Protein AF-0000000080482307 (afdb_homodimer)

Solvent-accessible surface area (backbone atoms only — not comparable to full-atom values): 12955 Å² total; per-residue (Å²): 116,63,64,60,48,45,48,48,45,44,47,49,43,40,56,59,54,61,49,69,72,66,54,49,70,66,55,49,29,56,52,54,48,34,66,67,47,44,54,50,49,52,52,50,62,75,65,59,77,85,58,67,44,46,50,66,60,55,31,53,51,44,34,75,75,68,44,54,58,68,58,41,44,50,42,39,67,71,47,49,50,54,53,40,31,75,54,55,26,30,45,72,40,81,87,78,42,25,36,33,80,34,74,52,37,52,45,48,49,52,24,50,52,51,30,54,58,55,52,105,114,62,65,59,48,46,48,47,45,42,46,49,41,40,56,59,52,59,49,70,70,64,56,50,68,65,56,49,28,56,51,55,48,34,67,67,47,46,54,50,50,51,50,50,61,75,64,59,77,85,58,68,44,45,51,67,61,54,30,50,52,44,34,74,74,68,44,55,58,68,58,43,44,49,43,39,67,72,46,47,50,54,52,39,32,76,55,55,27,30,47,74,39,80,86,79,41,26,34,32,80,34,75,53,36,52,44,49,49,50,23,49,53,53,29,54,57,54,52,106

Nearest PDB structures (foldseek):
  5ocn-assembly4_D  TM=6.419E-01  e=1.078E-01  Homo sapiens
  5ocn-assembly7_G  TM=6.289E-01  e=2.570E-01  Homo sapiens
  5ocn-assembly2_B  TM=5.705E-01  e=2.133E-01  Homo sapiens
  6el8-assembly2_D  TM=5.568E-01  e=3.729E-01  Homo sapiens
  6nce-assembly1_A  TM=6.038E-01  e=7.380E-01  Homo sapiens

Structure (mmCIF, N/CA/C/O backbone):
data_AF-0000000080482307-model_v1
#
loop_
_entity.id
_entity.type
_entity.pdbx_description
1 polymer 'DUF7344 domain-containing protein'
#
loop_
_atom_site.group_PDB
_atom_site.id
_atom_site.type_symbol
_atom_site.label_atom_id
_atom_site.label_alt_id
_atom_site.label_comp_id
_atom_site.label_asym_id
_atom_site.label_entity_id
_atom_site.label_seq_id
_atom_site.pdbx_PDB_ins_code
_atom_site.Cartn_x
_atom_site.Cartn_y
_atom_site.Cartn_z
_atom_site.occupancy
_atom_site.B_iso_or_equiv
_atom_site.auth_seq_id
_atom_site.auth_comp_id
_atom_site.auth_asym_id
_atom_site.auth_atom_id
_atom_site.pdbx_PDB_model_num
ATOM 1 N N . MET A 1 1 ? -19.359 -23.922 -37.219 1 57.12 1 MET A N 1
ATOM 2 C CA . MET A 1 1 ? -18.047 -23.406 -36.781 1 57.12 1 MET A CA 1
ATOM 3 C C . MET A 1 1 ? -18.172 -22.016 -36.188 1 57.12 1 MET A C 1
ATOM 5 O O . MET A 1 1 ? -17.469 -21.703 -35.219 1 57.12 1 MET A O 1
ATOM 9 N N . GLU A 1 2 ? -19.203 -21.375 -36.5 1 67.25 2 GLU A N 1
ATOM 10 C CA . GLU A 1 2 ? -19.375 -20 -36.031 1 67.25 2 GLU A CA 1
ATOM 11 C C . GLU A 1 2 ? -20.047 -19.969 -34.656 1 67.25 2 GLU A C 1
ATOM 13 O O . GLU A 1 2 ? -19.656 -19.172 -33.812 1 67.25 2 GLU A O 1
ATOM 18 N N . LEU A 1 3 ? -20.984 -20.828 -34.406 1 66.06 3 LEU A N 1
ATOM 19 C CA . LEU A 1 3 ? -21.656 -20.844 -33.125 1 66.06 3 LEU A CA 1
ATOM 20 C C . LEU A 1 3 ? -20.719 -21.281 -32.031 1 66.06 3 LEU A C 1
ATOM 22 O O . LEU A 1 3 ? -20.734 -20.719 -30.922 1 66.06 3 LEU A O 1
ATOM 26 N N . LEU A 1 4 ? -19.828 -22.312 -32.344 1 63.69 4 LEU A N 1
ATOM 27 C CA . LEU A 1 4 ? -18.844 -22.75 -31.359 1 63.69 4 LEU A CA 1
ATOM 28 C C . LEU A 1 4 ? -17.844 -21.641 -31.062 1 63.69 4 LEU A C 1
ATOM 30 O O . LEU A 1 4 ? -17.422 -21.469 -29.922 1 63.69 4 LEU A O 1
ATOM 34 N N . ASN A 1 5 ? -17.438 -20.906 -32.125 1 65.94 5 ASN A N 1
ATOM 35 C CA . ASN A 1 5 ? -16.547 -19.766 -31.875 1 65.94 5 ASN A CA 1
ATOM 36 C C . ASN A 1 5 ? -17.234 -18.688 -31.047 1 65.94 5 ASN A C 1
ATOM 38 O O . ASN A 1 5 ? -16.609 -18.062 -30.203 1 65.94 5 ASN A O 1
ATOM 42 N N . ARG A 1 6 ? -18.469 -18.594 -31.297 1 63.03 6 ARG A N 1
ATOM 43 C CA . ARG A 1 6 ? -19.219 -17.609 -30.516 1 63.03 6 ARG A CA 1
ATOM 44 C C . ARG A 1 6 ? -19.391 -18.062 -29.078 1 63.03 6 ARG A C 1
ATOM 46 O O . ARG A 1 6 ? -19.312 -17.25 -28.156 1 63.03 6 ARG A O 1
ATOM 53 N N . LEU A 1 7 ? -19.672 -19.266 -28.875 1 64.44 7 LEU A N 1
ATOM 54 C CA . LEU A 1 7 ? -19.75 -19.812 -27.531 1 64.44 7 LEU A CA 1
ATOM 55 C C . LEU A 1 7 ? -18.391 -19.781 -26.844 1 64.44 7 LEU A C 1
ATOM 57 O O . LEU A 1 7 ? -18.297 -19.484 -25.656 1 64.44 7 LEU A O 1
ATOM 61 N N . ARG A 1 8 ? -17.344 -20.172 -27.656 1 58.38 8 ARG A N 1
ATOM 62 C CA . ARG A 1 8 ? -15.984 -20.062 -27.125 1 58.38 8 ARG A CA 1
ATOM 63 C C . ARG A 1 8 ? -15.641 -18.609 -26.828 1 58.38 8 ARG A C 1
ATOM 65 O O . ARG A 1 8 ? -15.078 -18.312 -25.766 1 58.38 8 ARG A O 1
ATOM 72 N N . ASP A 1 9 ? -15.977 -17.812 -27.797 1 62.34 9 ASP A N 1
ATOM 73 C CA . ASP A 1 9 ? -15.781 -16.375 -27.578 1 62.34 9 ASP A CA 1
ATOM 74 C C . ASP A 1 9 ? -16.656 -15.883 -26.438 1 62.34 9 ASP A C 1
ATOM 76 O O . ASP A 1 9 ? -16.203 -15.086 -25.609 1 62.34 9 ASP A O 1
ATOM 80 N N . HIS A 1 10 ? -17.875 -16.297 -26.406 1 60.56 10 HIS A N 1
ATOM 81 C CA . HIS A 1 10 ? -18.766 -15.945 -25.297 1 60.56 10 HIS A CA 1
ATOM 82 C C . HIS A 1 10 ? -18.281 -16.547 -23.984 1 60.56 10 HIS A C 1
ATOM 84 O O . HIS A 1 10 ? -18.344 -15.891 -22.938 1 60.56 10 HIS A O 1
ATOM 90 N N . LEU A 1 11 ? -17.906 -17.766 -24.016 1 58.38 11 LEU A N 1
ATOM 91 C CA . LEU A 1 11 ? -17.328 -18.406 -22.828 1 58.38 11 LEU A CA 1
ATOM 92 C C . LEU A 1 11 ? -16.016 -17.734 -22.453 1 58.38 11 LEU A C 1
ATOM 94 O O . LEU A 1 11 ? -15.727 -17.562 -21.266 1 58.38 11 LEU A O 1
ATOM 98 N N . GLU A 1 12 ? -15.164 -17.469 -23.469 1 54.41 12 GLU A N 1
ATOM 99 C CA . GLU A 1 12 ? -13.953 -16.688 -23.219 1 54.41 12 GLU A CA 1
ATOM 100 C C . GLU A 1 12 ? -14.297 -15.289 -22.703 1 54.41 12 GLU A C 1
ATOM 102 O O . GLU A 1 12 ? -13.609 -14.758 -21.844 1 54.41 12 GLU A O 1
ATOM 107 N N . GLN A 1 13 ? -15.258 -14.68 -23.469 1 54.09 13 GLN A N 1
ATOM 108 C CA . GLN A 1 13 ? -15.781 -13.398 -22.984 1 54.09 13 GLN A CA 1
ATOM 109 C C . GLN A 1 13 ? -16.438 -13.555 -21.625 1 54.09 13 GLN A C 1
ATOM 111 O O . GLN A 1 13 ? -16.297 -12.68 -20.766 1 54.09 13 GLN A O 1
ATOM 116 N N . GLU A 1 14 ? -17.359 -14.445 -21.438 1 50.69 14 GLU A N 1
ATOM 117 C CA . GLU A 1 14 ? -17.922 -14.727 -20.109 1 50.69 14 GLU A CA 1
ATOM 118 C C . GLU A 1 14 ? -16.828 -15.062 -19.109 1 50.69 14 GLU A C 1
ATOM 120 O O . GLU A 1 14 ? -16.922 -14.703 -17.938 1 50.69 14 GLU A O 1
ATOM 125 N N . ARG A 1 15 ? -15.945 -15.992 -19.391 1 47.12 15 ARG A N 1
ATOM 126 C CA . ARG A 1 15 ? -14.773 -16.188 -18.547 1 47.12 15 ARG A CA 1
ATOM 127 C C . ARG A 1 15 ? -13.984 -14.891 -18.391 1 47.12 15 ARG A C 1
ATOM 129 O O . ARG A 1 15 ? -13.438 -14.617 -17.312 1 47.12 15 ARG A O 1
ATOM 136 N N . GLU A 1 16 ? -13.797 -14.266 -19.516 1 47.66 16 GLU A N 1
ATOM 137 C CA . GLU A 1 16 ? -13.227 -12.922 -19.422 1 47.66 16 GLU A CA 1
ATOM 138 C C . GLU A 1 16 ? -14.125 -12 -18.594 1 47.66 16 GLU A C 1
ATOM 140 O O . GLU A 1 16 ? -13.641 -11.172 -17.828 1 47.66 16 GLU A O 1
ATOM 145 N N . GLU A 1 17 ? -15.43 -11.977 -18.984 1 45.34 17 GLU A N 1
ATOM 146 C CA . GLU A 1 17 ? -16.438 -11.242 -18.219 1 45.34 17 GLU A CA 1
ATOM 147 C C . GLU A 1 17 ? -16.656 -11.883 -16.859 1 45.34 17 GLU A C 1
ATOM 149 O O . GLU A 1 17 ? -17.375 -11.336 -16.016 1 45.34 17 GLU A O 1
ATOM 154 N N . THR A 1 18 ? -16.922 -13.172 -16.797 1 46.59 18 THR A N 1
ATOM 155 C CA . THR A 1 18 ? -16.844 -13.68 -15.43 1 46.59 18 THR A CA 1
ATOM 156 C C . THR A 1 18 ? -15.75 -12.969 -14.648 1 46.59 18 THR A C 1
ATOM 158 O O . THR A 1 18 ? -14.562 -13.266 -14.82 1 46.59 18 THR A O 1
ATOM 161 N N . ALA A 1 19 ? -15.625 -11.688 -14.719 1 49.41 19 ALA A N 1
ATOM 162 C CA . ALA A 1 19 ? -15.188 -10.336 -14.375 1 49.41 19 ALA A CA 1
ATOM 163 C C . ALA A 1 19 ? -14.594 -10.289 -12.969 1 49.41 19 ALA A C 1
ATOM 165 O O . ALA A 1 19 ? -15.32 -10.43 -11.984 1 49.41 19 ALA A O 1
ATOM 166 N N . SER A 1 20 ? -13.492 -10.93 -12.891 1 60.03 20 SER A N 1
ATOM 167 C CA . SER A 1 20 ? -12.758 -11.047 -11.633 1 60.03 20 SER A CA 1
ATOM 168 C C . SER A 1 20 ? -13 -9.836 -10.734 1 60.03 20 SER A C 1
ATOM 170 O O . SER A 1 20 ? -13.078 -8.711 -11.219 1 60.03 20 SER A O 1
ATOM 172 N N . THR A 1 21 ? -13.922 -10.008 -9.797 1 72.31 21 THR A N 1
ATOM 173 C CA . THR A 1 21 ? -14.172 -9 -8.773 1 72.31 21 THR A CA 1
ATOM 174 C C . THR A 1 21 ? -12.914 -8.18 -8.492 1 72.31 21 THR A C 1
ATOM 176 O O . THR A 1 21 ? -11.844 -8.75 -8.258 1 72.31 21 THR A O 1
ATOM 179 N N . PRO A 1 22 ? -13.031 -6.965 -8.953 1 85 22 PRO A N 1
ATOM 180 C CA . PRO A 1 22 ? -11.867 -6.109 -8.695 1 85 22 PRO A CA 1
ATOM 181 C C . PRO A 1 22 ? -11.398 -6.172 -7.242 1 85 22 PRO A C 1
ATOM 183 O O . PRO A 1 22 ? -12.211 -6.355 -6.336 1 85 22 PRO A O 1
ATOM 186 N N . ILE A 1 23 ? -10.148 -6.266 -7.086 1 93.25 23 ILE A N 1
ATOM 187 C CA . ILE A 1 23 ? -9.516 -6.207 -5.773 1 93.25 23 ILE A CA 1
ATOM 188 C C . ILE A 1 23 ? -9.812 -4.859 -5.113 1 93.25 23 ILE A C 1
ATOM 190 O O . ILE A 1 23 ? -9.852 -3.83 -5.789 1 93.25 23 ILE A O 1
ATOM 194 N N . SER A 1 24 ? -10.102 -4.863 -3.85 1 94.38 24 SER A N 1
ATOM 195 C CA . SER A 1 24 ? -10.344 -3.617 -3.131 1 94.38 24 SER A CA 1
ATOM 196 C C . SER A 1 24 ? -9.047 -2.832 -2.943 1 94.38 24 SER A C 1
ATOM 198 O O . SER A 1 24 ? -7.961 -3.412 -2.93 1 94.38 24 SER A O 1
ATOM 200 N N . THR A 1 25 ? -9.18 -1.592 -2.758 1 96.06 25 THR A N 1
ATOM 201 C CA . THR A 1 25 ? -8.023 -0.742 -2.473 1 96.06 25 THR A CA 1
ATOM 202 C C . THR A 1 25 ? -7.289 -1.227 -1.227 1 96.06 25 THR A C 1
ATOM 204 O O . THR A 1 25 ? -6.059 -1.311 -1.218 1 96.06 25 THR A O 1
ATOM 207 N N . ASP A 1 26 ? -8.031 -1.593 -0.211 1 96.75 26 ASP A N 1
ATOM 208 C CA . ASP A 1 26 ? -7.434 -2.082 1.026 1 96.75 26 ASP A CA 1
ATOM 209 C C . ASP A 1 26 ? -6.625 -3.354 0.779 1 96.75 26 ASP A C 1
ATOM 211 O O . ASP A 1 26 ? -5.512 -3.496 1.284 1 96.75 26 ASP A O 1
ATOM 215 N N . ASP A 1 27 ? -7.203 -4.246 0.037 1 97.06 27 ASP A N 1
ATOM 216 C CA . ASP A 1 27 ? -6.496 -5.488 -0.257 1 97.06 27 ASP A CA 1
ATOM 217 C C . ASP A 1 27 ? -5.25 -5.227 -1.096 1 97.06 27 ASP A C 1
ATOM 219 O O . ASP A 1 27 ? -4.211 -5.859 -0.889 1 97.06 27 ASP A O 1
ATOM 223 N N . ALA A 1 28 ? -5.34 -4.355 -2.008 1 98.12 28 ALA A N 1
ATOM 224 C CA . ALA A 1 28 ? -4.211 -4.023 -2.875 1 98.12 28 ALA A CA 1
ATOM 225 C C . ALA A 1 28 ? -3.043 -3.471 -2.066 1 98.12 28 ALA A C 1
ATOM 227 O O . ALA A 1 28 ? -1.909 -3.938 -2.205 1 98.12 28 ALA A O 1
ATOM 228 N N . TYR A 1 29 ? -3.383 -2.512 -1.224 1 98.38 29 TYR A N 1
ATOM 229 C CA . TYR A 1 29 ? -2.312 -1.957 -0.403 1 98.38 29 TYR A CA 1
ATOM 230 C C . TYR A 1 29 ? -1.744 -3.012 0.539 1 98.38 29 TYR A C 1
ATOM 232 O O . TYR A 1 29 ? -0.535 -3.053 0.78 1 98.38 29 TYR A O 1
ATOM 240 N N . ALA A 1 30 ? -2.578 -3.846 1.069 1 97.62 30 ALA A N 1
ATOM 241 C CA . ALA A 1 30 ? -2.113 -4.895 1.971 1 97.62 30 ALA A CA 1
ATOM 242 C C . ALA A 1 30 ? -1.137 -5.832 1.265 1 97.62 30 ALA A C 1
ATOM 244 O O . ALA A 1 30 ? -0.118 -6.223 1.839 1 97.62 30 ALA A O 1
ATOM 245 N N . VAL A 1 31 ? -1.467 -6.164 0.075 1 97.94 31 VAL A N 1
ATOM 246 C CA . VAL A 1 31 ? -0.634 -7.066 -0.713 1 97.94 31 VAL A CA 1
ATOM 247 C C . VAL A 1 31 ? 0.689 -6.383 -1.053 1 97.94 31 VAL A C 1
ATOM 249 O O . VAL A 1 31 ? 1.759 -6.977 -0.896 1 97.94 31 VAL A O 1
ATOM 252 N N . LEU A 1 32 ? 0.638 -5.164 -1.411 1 98.31 32 LEU A N 1
ATOM 253 C CA . LEU A 1 32 ? 1.795 -4.461 -1.955 1 98.31 32 LEU A CA 1
ATOM 254 C C . LEU A 1 32 ? 2.682 -3.924 -0.835 1 98.31 32 LEU A C 1
ATOM 256 O O . LEU A 1 32 ? 3.824 -3.531 -1.077 1 98.31 32 LEU A O 1
ATOM 260 N N . ALA A 1 33 ? 2.193 -3.947 0.409 1 97.5 33 ALA A N 1
ATOM 261 C CA . ALA A 1 33 ? 2.984 -3.461 1.536 1 97.5 33 ALA A CA 1
ATOM 262 C C . ALA A 1 33 ? 4.176 -4.375 1.804 1 97.5 33 ALA A C 1
ATOM 264 O O . ALA A 1 33 ? 5.117 -3.992 2.506 1 97.5 33 ALA A O 1
ATOM 265 N N . ASN A 1 34 ? 4.172 -5.492 1.267 1 97.5 34 ASN A N 1
ATOM 266 C CA . ASN A 1 34 ? 5.266 -6.441 1.449 1 97.5 34 ASN A CA 1
ATOM 267 C C . ASN A 1 34 ? 6.188 -6.473 0.234 1 97.5 34 ASN A C 1
ATOM 269 O O . ASN A 1 34 ? 5.742 -6.762 -0.879 1 97.5 34 ASN A O 1
ATOM 273 N N . GLU A 1 35 ? 7.441 -6.27 0.468 1 96.06 35 GLU A N 1
ATOM 274 C CA . GLU A 1 35 ? 8.414 -6.211 -0.62 1 96.06 35 GLU A CA 1
ATOM 275 C C . GLU A 1 35 ? 8.516 -7.555 -1.339 1 96.06 35 GLU A C 1
ATOM 277 O O . GLU A 1 35 ? 8.625 -7.598 -2.566 1 96.06 35 GLU A O 1
ATOM 282 N N . ARG A 1 36 ? 8.609 -8.555 -0.552 1 95.69 36 ARG A N 1
ATOM 283 C CA . ARG A 1 36 ? 8.719 -9.883 -1.153 1 95.69 36 ARG A CA 1
ATOM 284 C C . ARG A 1 36 ? 7.523 -10.18 -2.053 1 95.69 36 ARG A C 1
ATOM 286 O O . ARG A 1 36 ? 7.684 -10.695 -3.158 1 95.69 36 ARG A O 1
ATOM 293 N N . ARG A 1 37 ? 6.359 -9.859 -1.648 1 97.62 37 ARG A N 1
ATOM 294 C CA . ARG A 1 37 ? 5.172 -10.055 -2.471 1 97.62 37 ARG A CA 1
ATOM 295 C C . ARG A 1 37 ? 5.25 -9.234 -3.752 1 97.62 37 ARG A C 1
ATOM 297 O O . ARG A 1 37 ? 4.84 -9.695 -4.82 1 97.62 37 ARG A O 1
ATOM 304 N N . ARG A 1 38 ? 5.77 -8.047 -3.652 1 97.88 38 ARG A N 1
ATOM 305 C CA . ARG A 1 38 ? 5.953 -7.254 -4.863 1 97.88 38 ARG A CA 1
ATOM 306 C C . ARG A 1 38 ? 6.891 -7.953 -5.84 1 97.88 38 ARG A C 1
ATOM 308 O O . ARG A 1 38 ? 6.645 -7.961 -7.051 1 97.88 38 ARG A O 1
ATOM 315 N N . ARG A 1 39 ? 7.922 -8.508 -5.312 1 97.5 39 ARG A N 1
ATOM 316 C CA . ARG A 1 39 ? 8.859 -9.25 -6.156 1 97.5 39 ARG A CA 1
ATOM 317 C C . ARG A 1 39 ? 8.188 -10.469 -6.781 1 97.5 39 ARG A C 1
ATOM 319 O O . ARG A 1 39 ? 8.422 -10.781 -7.949 1 97.5 39 ARG A O 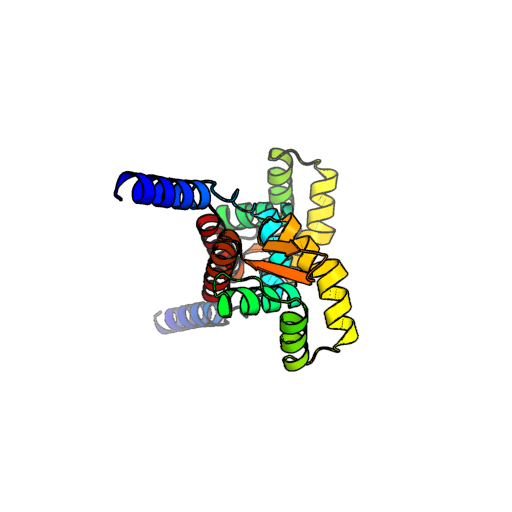1
ATOM 326 N N . ILE A 1 40 ? 7.395 -11.156 -6.027 1 98.5 40 ILE A N 1
ATOM 327 C CA . ILE A 1 40 ? 6.676 -12.328 -6.516 1 98.5 40 ILE A CA 1
ATOM 328 C C . ILE A 1 40 ? 5.691 -11.906 -7.605 1 98.5 40 ILE A C 1
ATOM 330 O O . ILE A 1 40 ? 5.598 -12.562 -8.648 1 98.5 40 ILE A O 1
ATOM 334 N N . ILE A 1 41 ? 4.996 -10.844 -7.406 1 98.69 41 ILE A N 1
ATOM 335 C CA . ILE A 1 41 ? 4.023 -10.336 -8.367 1 98.69 41 ILE A CA 1
ATOM 336 C C . ILE A 1 41 ? 4.73 -10 -9.68 1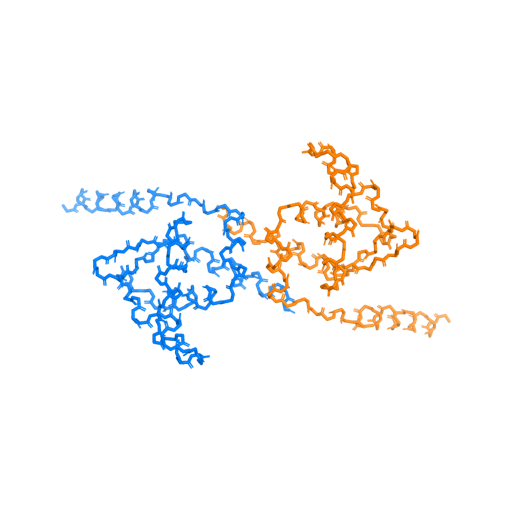 98.69 41 ILE A C 1
ATOM 338 O O . ILE A 1 41 ? 4.262 -10.367 -10.758 1 98.69 41 ILE A O 1
ATOM 342 N N . GLU A 1 42 ? 5.824 -9.312 -9.562 1 98.44 42 GLU A N 1
ATOM 343 C CA . GLU A 1 42 ? 6.605 -8.977 -10.75 1 98.44 42 GLU A CA 1
ATOM 344 C C . GLU A 1 42 ? 7.008 -10.227 -11.523 1 98.44 42 GLU A C 1
ATOM 346 O O . GLU A 1 42 ? 6.855 -10.297 -12.742 1 98.44 42 GLU A O 1
ATOM 351 N N . TYR A 1 43 ? 7.5 -11.219 -10.836 1 98.75 43 TYR A N 1
ATOM 352 C CA . TYR A 1 43 ? 7.918 -12.469 -11.453 1 98.75 43 TYR A CA 1
ATOM 353 C C . TYR A 1 43 ? 6.742 -13.148 -12.148 1 98.75 43 TYR A C 1
ATOM 355 O O . TYR A 1 43 ? 6.859 -13.586 -13.305 1 98.75 43 TYR A O 1
ATOM 363 N N . LEU A 1 44 ? 5.617 -13.266 -11.461 1 98.75 44 LEU A N 1
ATOM 364 C CA . LEU A 1 44 ? 4.445 -13.961 -11.984 1 98.75 44 LEU A CA 1
ATOM 365 C C . LEU A 1 44 ? 3.934 -13.289 -13.25 1 98.75 44 LEU A C 1
ATOM 367 O O . LEU A 1 44 ? 3.674 -13.961 -14.25 1 98.75 44 LEU A O 1
ATOM 371 N N . VAL A 1 45 ? 3.826 -11.992 -13.242 1 98.62 45 VAL A N 1
ATOM 372 C CA . VAL A 1 45 ? 3.27 -11.266 -14.375 1 98.62 45 VAL A CA 1
ATOM 373 C C . VAL A 1 45 ? 4.219 -11.359 -15.57 1 98.62 45 VAL A C 1
ATOM 375 O O . VAL A 1 45 ? 3.781 -11.578 -16.703 1 98.62 45 VAL A O 1
ATOM 378 N N . THR A 1 46 ? 5.539 -11.25 -15.273 1 98.12 46 THR A N 1
ATOM 379 C CA . THR A 1 46 ? 6.539 -11.25 -16.344 1 98.12 46 THR A CA 1
ATOM 380 C C . THR A 1 46 ? 6.664 -12.633 -16.969 1 98.12 46 THR A C 1
ATOM 382 O O . THR A 1 46 ? 7.031 -12.75 -18.141 1 98.12 46 THR A O 1
ATOM 385 N N . ASN A 1 47 ? 6.332 -13.664 -16.266 1 98.25 47 ASN A N 1
ATOM 386 C CA . ASN A 1 47 ? 6.496 -15.023 -16.75 1 98.25 47 ASN A CA 1
ATOM 387 C C . ASN A 1 47 ? 5.145 -15.688 -17.016 1 98.25 47 ASN A C 1
ATOM 389 O O . ASN A 1 47 ? 5.066 -16.906 -17.156 1 98.25 47 ASN A O 1
ATOM 393 N N . ASP A 1 48 ? 4.105 -14.93 -17.062 1 98.19 48 ASP A N 1
ATOM 394 C CA . ASP A 1 48 ? 2.773 -15.477 -17.297 1 98.19 48 ASP A CA 1
ATOM 395 C C . ASP A 1 48 ? 2.611 -15.93 -18.734 1 98.19 48 ASP A C 1
ATOM 397 O O . ASP A 1 48 ? 2.66 -15.109 -19.656 1 98.19 48 ASP A O 1
ATOM 401 N N . THR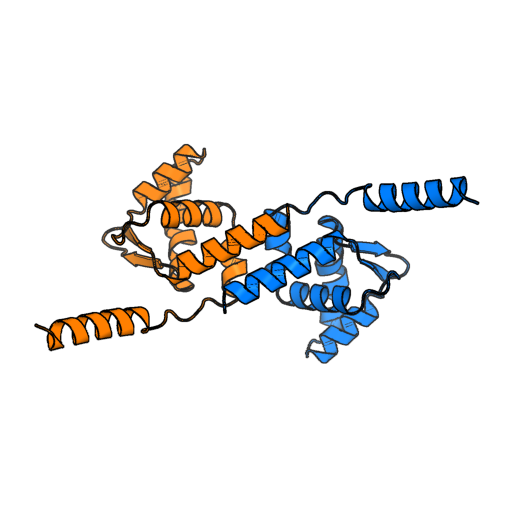 A 1 49 ? 2.443 -17.156 -18.969 1 97.81 49 THR A N 1
ATOM 402 C CA . THR A 1 49 ? 2.189 -17.719 -20.297 1 97.81 49 THR A CA 1
ATOM 403 C C . THR A 1 49 ? 0.75 -18.203 -20.406 1 97.81 49 THR A C 1
ATOM 405 O O . THR A 1 49 ? 0.343 -18.719 -21.453 1 97.81 49 THR A O 1
ATOM 408 N N . GLY A 1 50 ? -0.026 -18.031 -19.391 1 97.25 50 GLY A N 1
ATOM 409 C CA . GLY A 1 50 ? -1.374 -18.578 -19.344 1 97.25 50 GLY A CA 1
ATOM 410 C C . GLY A 1 50 ? -1.453 -19.906 -18.625 1 97.25 50 GLY A C 1
ATOM 411 O O . GLY A 1 50 ? -2.539 -20.359 -18.25 1 97.25 50 GLY A O 1
ATOM 412 N N . ASP A 1 51 ? -0.335 -20.562 -18.5 1 97.62 51 ASP A N 1
ATOM 413 C CA . ASP A 1 51 ? -0.256 -21.828 -17.766 1 97.62 51 ASP A CA 1
ATOM 414 C C . ASP A 1 51 ? 0.123 -21.609 -16.312 1 97.62 51 ASP A C 1
ATOM 416 O O . ASP A 1 51 ? 0.709 -20.578 -15.969 1 97.62 51 ASP A O 1
ATOM 420 N N . PRO A 1 52 ? -0.216 -22.547 -15.406 1 98.06 52 PRO A N 1
ATOM 421 C CA . PRO A 1 52 ? 0.189 -22.422 -14 1 98.06 52 PRO A CA 1
ATOM 422 C C . PRO A 1 52 ? 1.705 -22.375 -13.828 1 98.06 52 PRO A C 1
ATOM 424 O O . PRO A 1 52 ? 2.436 -23.047 -14.555 1 98.06 52 PRO A O 1
ATOM 427 N N . ILE A 1 53 ? 2.168 -21.562 -12.852 1 98.5 53 ILE A N 1
ATOM 428 C CA . ILE A 1 53 ? 3.576 -21.422 -12.492 1 98.5 53 ILE A CA 1
ATOM 429 C C . ILE A 1 53 ? 3.846 -22.141 -11.172 1 98.5 53 ILE A C 1
ATOM 431 O O . ILE A 1 53 ? 3.18 -21.875 -10.164 1 98.5 53 ILE A O 1
ATOM 435 N N . GLU A 1 54 ? 4.77 -22.969 -11.219 1 98.31 54 GLU A N 1
ATOM 436 C CA . GLU A 1 54 ? 5.098 -23.734 -10.016 1 98.31 54 GLU A CA 1
ATOM 437 C C . GLU A 1 54 ? 5.703 -22.828 -8.945 1 98.31 54 GLU A C 1
ATOM 439 O O . GLU A 1 54 ? 6.512 -21.953 -9.25 1 98.31 54 GLU A O 1
ATOM 444 N N . VAL A 1 55 ? 5.383 -23.109 -7.621 1 98 55 VAL A N 1
ATOM 445 C CA . VAL A 1 55 ? 5.926 -22.375 -6.488 1 98 55 VAL A CA 1
ATOM 446 C C . VAL A 1 55 ? 7.445 -22.5 -6.465 1 98 55 VAL A C 1
ATOM 448 O O . VAL A 1 55 ? 8.148 -21.547 -6.109 1 98 55 VAL A O 1
ATOM 451 N N . ARG A 1 56 ? 7.953 -23.625 -6.906 1 98.19 56 ARG A N 1
ATOM 452 C CA . ARG A 1 56 ? 9.398 -23.828 -6.93 1 98.19 56 ARG A CA 1
ATOM 453 C C . ARG A 1 56 ? 10.086 -22.812 -7.832 1 98.19 56 ARG A C 1
ATOM 455 O O . ARG A 1 56 ? 11.211 -22.391 -7.551 1 98.19 56 ARG A O 1
ATOM 462 N N . ALA A 1 57 ? 9.477 -22.5 -8.93 1 98.5 57 ALA A N 1
ATOM 463 C CA . ALA A 1 57 ? 10.039 -21.5 -9.836 1 98.5 57 ALA A CA 1
ATOM 464 C C . ALA A 1 57 ? 10.055 -20.109 -9.188 1 98.5 57 ALA A C 1
ATOM 466 O O . ALA A 1 57 ? 11 -19.344 -9.375 1 98.5 57 ALA A O 1
ATOM 467 N N . ILE A 1 58 ? 9.016 -19.766 -8.398 1 98.5 58 ILE A N 1
ATOM 468 C CA . ILE A 1 58 ? 8.945 -18.516 -7.656 1 98.5 58 ILE A CA 1
ATOM 469 C C . ILE A 1 58 ? 10.078 -18.453 -6.633 1 98.5 58 ILE A C 1
ATOM 471 O O . ILE A 1 58 ? 10.797 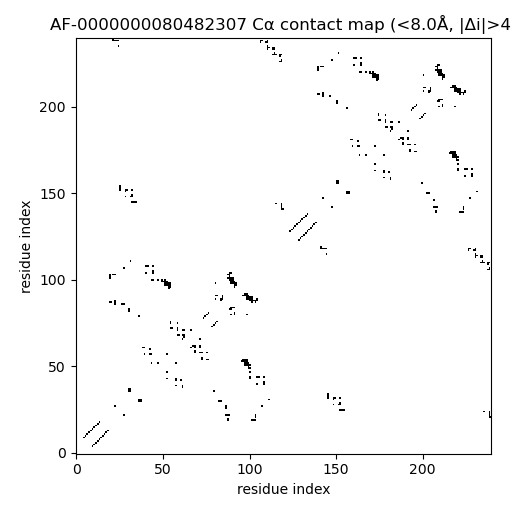-17.453 -6.547 1 98.5 58 ILE A O 1
ATOM 475 N N . VAL A 1 59 ? 10.281 -19.547 -5.98 1 98.69 59 VAL A N 1
ATOM 476 C CA . VAL A 1 59 ? 11.305 -19.641 -4.945 1 98.69 59 VAL A CA 1
ATOM 477 C C . VAL A 1 59 ? 12.695 -19.516 -5.574 1 98.69 59 VAL A C 1
ATOM 479 O O . VAL A 1 59 ? 13.562 -18.812 -5.039 1 98.69 59 VAL A O 1
ATOM 482 N N . ALA A 1 60 ? 12.875 -20.172 -6.738 1 98.75 60 ALA A N 1
ATOM 483 C CA . ALA A 1 60 ? 14.141 -20.047 -7.457 1 98.75 60 ALA A CA 1
ATOM 484 C C . ALA A 1 60 ? 14.461 -18.594 -7.773 1 98.75 60 ALA A C 1
ATOM 486 O O . ALA A 1 60 ? 15.609 -18.156 -7.633 1 98.75 60 ALA A O 1
ATOM 487 N N . HIS A 1 61 ? 13.492 -17.906 -8.133 1 98.31 61 HIS A N 1
ATOM 488 C CA . HIS A 1 61 ? 13.672 -16.484 -8.422 1 98.31 61 HIS A CA 1
ATOM 489 C C . HIS A 1 61 ? 14.055 -15.711 -7.16 1 98.31 61 HIS A C 1
ATOM 491 O O . HIS A 1 61 ? 14.977 -14.891 -7.184 1 98.31 61 HIS A O 1
ATOM 497 N N . LEU A 1 62 ? 13.367 -15.969 -6.027 1 98.31 62 LEU A N 1
ATOM 498 C CA . LEU A 1 62 ? 13.672 -15.305 -4.766 1 98.31 62 LEU A CA 1
ATOM 499 C C . LEU A 1 62 ? 15.094 -15.617 -4.312 1 98.31 62 LEU A C 1
ATOM 501 O O . LEU A 1 62 ? 15.789 -14.75 -3.781 1 98.31 62 LEU A O 1
ATOM 505 N N . VAL A 1 63 ? 15.539 -16.812 -4.551 1 98.62 63 VAL A N 1
ATOM 506 C CA . VAL A 1 63 ? 16.891 -17.234 -4.195 1 98.62 63 VAL A CA 1
ATOM 507 C C . VAL A 1 63 ? 17.906 -16.469 -5.039 1 98.62 63 VAL A C 1
ATOM 509 O O . VAL A 1 63 ? 18.953 -16.047 -4.535 1 98.62 63 VAL A O 1
ATOM 512 N N . GLU A 1 64 ? 17.609 -16.281 -6.32 1 98.25 64 GLU A N 1
ATOM 513 C CA . GLU A 1 64 ? 18.469 -15.461 -7.18 1 98.25 64 GLU A CA 1
ATOM 514 C C . GLU A 1 64 ? 18.594 -14.039 -6.645 1 98.25 64 GLU A C 1
ATOM 516 O O . GLU A 1 64 ? 19.625 -13.398 -6.809 1 98.25 64 GLU A O 1
ATOM 521 N N . LEU A 1 65 ? 17.516 -13.555 -5.953 1 97.25 65 LEU A N 1
ATOM 522 C CA . LEU A 1 65 ? 17.5 -12.211 -5.391 1 97.25 65 LEU A CA 1
ATOM 523 C C . LEU A 1 65 ? 18.172 -12.188 -4.023 1 97.25 65 LEU A C 1
ATOM 525 O O . LEU A 1 65 ? 18.203 -11.148 -3.355 1 97.25 65 LEU A O 1
ATOM 529 N N . GLY A 1 66 ? 18.672 -13.328 -3.574 1 97.62 66 GLY A N 1
ATOM 530 C CA . GLY A 1 66 ? 19.484 -13.359 -2.375 1 97.62 66 GLY A CA 1
ATOM 531 C C . GLY A 1 66 ? 18.781 -13.961 -1.179 1 97.62 66 GLY A C 1
ATOM 532 O O . GLY A 1 66 ? 19.281 -13.906 -0.055 1 97.62 66 GLY A O 1
ATOM 533 N N . GLU A 1 67 ? 17.625 -14.547 -1.358 1 97.44 67 GLU A N 1
ATOM 534 C CA . GLU A 1 67 ? 16.906 -15.133 -0.237 1 97.44 67 GLU A CA 1
ATOM 535 C C . GLU A 1 67 ? 17.344 -16.578 0.012 1 97.44 67 GLU A C 1
ATOM 537 O O . GLU A 1 67 ? 17.828 -17.25 -0.899 1 97.44 67 GLU A O 1
ATOM 542 N N . ASP A 1 68 ? 17.203 -17 1.267 1 98.44 68 ASP A N 1
ATOM 543 C CA . ASP A 1 68 ? 17.406 -18.391 1.626 1 98.44 68 ASP A CA 1
ATOM 544 C C . ASP A 1 68 ? 16.281 -19.266 1.094 1 98.44 68 ASP A C 1
ATOM 546 O O . ASP A 1 68 ? 15.102 -18.953 1.266 1 98.44 68 ASP A O 1
ATOM 550 N N . ARG A 1 69 ? 16.641 -20.312 0.513 1 97.94 69 ARG A N 1
ATOM 551 C CA . ARG A 1 69 ? 15.672 -21.156 -0.165 1 97.94 69 ARG A CA 1
ATOM 552 C C . ARG A 1 69 ? 14.609 -21.656 0.806 1 97.94 69 ARG A C 1
ATOM 554 O O . ARG A 1 69 ? 13.414 -21.594 0.506 1 97.94 69 ARG A O 1
ATOM 561 N N . ASN A 1 70 ? 15.016 -22.141 1.935 1 97.81 70 ASN A N 1
ATOM 562 C CA . ASN A 1 70 ? 14.055 -22.672 2.895 1 97.81 70 ASN A CA 1
ATOM 563 C C . ASN A 1 70 ? 13.094 -21.594 3.381 1 97.81 70 ASN A C 1
ATOM 565 O O . ASN A 1 70 ? 11.883 -21.828 3.471 1 97.81 70 ASN A O 1
ATOM 569 N N . ALA A 1 71 ? 13.609 -20.469 3.656 1 97.94 71 ALA A N 1
ATOM 570 C CA . ALA A 1 71 ? 12.781 -19.359 4.109 1 97.94 71 ALA A CA 1
ATOM 571 C C . ALA A 1 71 ? 11.828 -18.906 3.01 1 97.94 71 ALA A C 1
ATOM 573 O O . ALA A 1 71 ? 10.648 -18.656 3.266 1 97.94 71 ALA A O 1
ATOM 574 N N . ALA A 1 72 ? 12.352 -18.797 1.834 1 98.06 72 ALA A N 1
ATOM 575 C CA . ALA A 1 72 ? 11.547 -18.391 0.691 1 98.06 72 ALA A CA 1
ATOM 576 C C . ALA A 1 72 ? 10.398 -19.359 0.445 1 98.06 72 ALA A C 1
ATOM 578 O O . ALA A 1 72 ? 9.266 -18.953 0.198 1 98.06 72 ALA A O 1
ATOM 579 N N . TYR A 1 73 ? 10.75 -20.578 0.469 1 97.94 73 TYR A N 1
ATOM 580 C CA . TYR A 1 73 ? 9.742 -21.594 0.227 1 97.94 73 TYR A CA 1
ATOM 581 C C . TYR A 1 73 ? 8.656 -21.562 1.298 1 97.94 73 TYR A C 1
ATOM 583 O O . TYR A 1 73 ? 7.465 -21.562 0.984 1 97.94 73 TYR A O 1
ATOM 591 N N . ALA A 1 74 ? 9.031 -21.578 2.508 1 97.75 74 ALA A N 1
ATOM 592 C CA . ALA A 1 74 ? 8.086 -21.547 3.623 1 97.75 74 ALA A CA 1
ATOM 593 C C . ALA A 1 74 ? 7.156 -20.344 3.527 1 97.75 74 ALA A C 1
ATOM 595 O O . ALA A 1 74 ? 5.938 -20.484 3.674 1 97.75 74 ALA A O 1
ATOM 596 N N . SER A 1 75 ? 7.785 -19.156 3.342 1 97.19 75 SER A N 1
ATOM 597 C CA . SER A 1 75 ? 6.969 -17.953 3.301 1 97.19 75 SER A CA 1
ATOM 598 C C . SER A 1 75 ? 6.035 -17.953 2.098 1 97.19 75 SER A C 1
ATOM 600 O O . SER A 1 75 ? 4.895 -17.5 2.191 1 97.19 75 SER A O 1
ATOM 602 N N . ALA A 1 76 ? 6.508 -18.438 0.925 1 96.69 76 ALA A N 1
ATOM 603 C CA . ALA A 1 76 ? 5.652 -18.516 -0.257 1 96.69 76 ALA A CA 1
ATOM 604 C C . ALA A 1 76 ? 4.406 -19.344 0.024 1 96.69 76 ALA A C 1
ATOM 606 O O . ALA A 1 76 ? 3.289 -18.938 -0.296 1 96.69 76 ALA A O 1
ATOM 607 N N . LEU A 1 77 ? 4.617 -20.484 0.661 1 95.88 77 LEU A N 1
ATOM 608 C CA . LEU A 1 77 ? 3.525 -21.422 0.881 1 95.88 77 LEU A CA 1
ATOM 609 C C . LEU A 1 77 ? 2.66 -20.984 2.057 1 95.88 77 LEU A C 1
ATOM 611 O O . LEU A 1 77 ? 1.441 -21.172 2.041 1 95.88 77 LEU A O 1
ATOM 615 N N . GLN A 1 78 ? 3.209 -20.453 2.975 1 95.38 78 GLN A N 1
ATOM 616 C CA . GLN A 1 78 ? 2.49 -20.219 4.223 1 95.38 78 GLN A CA 1
ATOM 617 C C . GLN A 1 78 ? 1.915 -18.812 4.266 1 95.38 78 GLN A C 1
ATOM 619 O O . GLN A 1 78 ? 0.954 -18.547 4.992 1 95.38 78 GLN A O 1
ATOM 624 N N . SER A 1 79 ? 2.484 -17.875 3.549 1 95.12 79 SER A N 1
ATOM 625 C CA . SER A 1 79 ? 2.076 -16.484 3.693 1 95.12 79 SER A CA 1
ATOM 626 C C . SER A 1 79 ? 1.763 -15.852 2.34 1 95.12 79 SER A C 1
ATOM 628 O O . SER A 1 79 ? 0.701 -15.25 2.156 1 95.12 79 SER A O 1
ATOM 630 N N . HIS A 1 80 ? 2.594 -15.875 1.33 1 95.81 80 HIS A N 1
ATOM 631 C CA . HIS A 1 80 ? 2.449 -15.07 0.122 1 95.81 80 HIS A CA 1
ATOM 632 C C . HIS A 1 80 ? 1.375 -15.641 -0.797 1 95.81 80 HIS A C 1
ATOM 634 O O . HIS A 1 80 ? 0.449 -14.93 -1.195 1 95.81 80 HIS A O 1
ATOM 640 N N . CYS A 1 81 ? 1.457 -16.938 -1.085 1 94.19 81 CYS A N 1
ATOM 641 C CA . CYS A 1 81 ? 0.523 -17.531 -2.039 1 94.19 81 CYS A CA 1
ATOM 642 C C . CYS A 1 81 ? -0.903 -17.484 -1.505 1 94.19 81 CYS A C 1
ATOM 644 O O . CYS A 1 81 ? -1.82 -17.047 -2.207 1 94.19 81 CYS A O 1
ATOM 646 N N . PRO A 1 82 ? -1.148 -17.891 -0.227 1 94.31 82 PRO A N 1
ATOM 647 C CA . PRO A 1 82 ? -2.496 -17.766 0.334 1 94.31 82 PRO A CA 1
ATOM 648 C C . PRO A 1 82 ? -3.045 -16.344 0.254 1 94.31 82 PRO A C 1
ATOM 650 O O . PRO A 1 82 ? -4.211 -16.141 -0.101 1 94.31 82 PRO A O 1
ATOM 653 N N . LYS A 1 83 ? -2.215 -15.281 0.586 1 95.75 83 LYS A N 1
ATOM 654 C CA . LYS A 1 83 ? -2.672 -13.898 0.545 1 95.75 83 LYS A CA 1
ATOM 655 C C . LYS A 1 83 ? -3.029 -13.477 -0.878 1 95.75 83 LYS A C 1
ATOM 657 O O . LYS A 1 83 ? -4.051 -12.82 -1.101 1 95.75 83 LYS A O 1
ATOM 662 N N . LEU A 1 84 ? -2.229 -13.828 -1.857 1 97.19 84 LEU A N 1
ATOM 663 C CA . LEU A 1 84 ? -2.518 -13.523 -3.254 1 97.19 84 LEU A CA 1
ATOM 664 C C . LEU A 1 84 ? -3.801 -14.211 -3.707 1 97.19 84 LEU A C 1
ATOM 666 O O . LEU A 1 84 ? -4.605 -13.617 -4.43 1 97.19 84 LEU A O 1
ATOM 670 N N . ALA A 1 85 ? -3.973 -15.469 -3.254 1 95.69 85 ALA A N 1
ATOM 671 C CA . ALA A 1 85 ? -5.168 -16.219 -3.625 1 95.69 85 ALA A CA 1
ATOM 672 C C . ALA A 1 85 ? -6.41 -15.641 -2.961 1 95.69 85 ALA A C 1
ATOM 674 O O . ALA A 1 85 ? -7.457 -15.508 -3.602 1 95.69 85 ALA A O 1
ATOM 675 N N . GLU A 1 86 ? -6.344 -15.273 -1.678 1 95.25 86 GLU A N 1
ATOM 676 C CA . GLU A 1 86 ? -7.445 -14.672 -0.933 1 95.25 86 GLU A CA 1
ATOM 677 C C . GLU A 1 86 ? -7.93 -13.391 -1.601 1 95.25 86 GLU A C 1
ATOM 679 O O . GLU A 1 86 ? -9.125 -13.086 -1.581 1 95.25 86 GLU A O 1
ATOM 684 N N . SER A 1 87 ? -7 -12.656 -2.178 1 95.75 87 SER A N 1
ATOM 685 C CA . SER A 1 87 ? -7.328 -11.383 -2.811 1 95.75 87 SER A CA 1
ATOM 686 C C . SER A 1 87 ? -7.73 -11.578 -4.27 1 95.75 87 SER A C 1
ATOM 688 O O . SER A 1 87 ? -7.848 -10.609 -5.02 1 95.75 87 SER A O 1
ATOM 690 N N . GLN A 1 88 ? -7.84 -12.828 -4.668 1 94.62 88 GLN A N 1
ATOM 691 C CA . GLN A 1 88 ? -8.312 -13.195 -6 1 94.62 88 GLN A CA 1
ATOM 692 C C . GLN A 1 88 ? -7.344 -12.719 -7.078 1 94.62 88 GLN A C 1
ATOM 694 O O . GLN A 1 88 ? -7.766 -12.25 -8.133 1 94.62 88 GLN A O 1
ATOM 699 N N . LEU A 1 89 ? -6.121 -12.781 -6.766 1 97.69 89 LEU A N 1
ATOM 700 C CA . LEU A 1 89 ? -5.078 -12.391 -7.707 1 97.69 89 LEU A CA 1
ATOM 701 C C . LEU A 1 89 ? -4.512 -13.602 -8.43 1 97.69 89 LEU A C 1
ATOM 703 O O . LEU A 1 89 ? -4.012 -13.484 -9.555 1 97.69 89 LEU A O 1
ATOM 707 N N . VAL A 1 90 ? -4.555 -14.766 -7.77 1 97.81 90 VAL A N 1
ATOM 708 C CA . VAL A 1 90 ? -4.105 -16.031 -8.336 1 97.81 90 VAL A CA 1
ATOM 709 C C . VAL A 1 90 ? -5.031 -17.156 -7.883 1 97.81 90 VAL A C 1
ATOM 711 O O . VAL A 1 90 ? -5.809 -16.984 -6.941 1 97.81 90 VAL A O 1
ATOM 714 N N . GLU A 1 91 ? -4.992 -18.203 -8.609 1 97 91 GLU A N 1
ATOM 715 C CA . GLU A 1 91 ? -5.508 -19.469 -8.125 1 97 91 GLU A CA 1
ATOM 716 C C . GLU A 1 91 ? -4.371 -20.406 -7.73 1 97 91 GLU A C 1
ATOM 718 O O . GLU A 1 91 ? -3.412 -20.578 -8.484 1 97 91 GLU A O 1
ATOM 723 N N . TYR A 1 92 ? -4.473 -20.906 -6.516 1 95.88 92 TYR A N 1
ATOM 724 C CA . TYR A 1 92 ? -3.43 -21.797 -6.012 1 95.88 92 TYR A CA 1
ATOM 725 C C . TYR A 1 92 ? -3.916 -23.234 -5.969 1 95.88 92 TYR A C 1
ATOM 727 O O . TYR A 1 92 ? -4.992 -23.516 -5.434 1 95.88 92 TYR A O 1
ATOM 735 N N . ASP A 1 93 ? -3.145 -24.125 -6.559 1 94.5 93 ASP A N 1
ATOM 736 C CA . ASP A 1 93 ? -3.371 -25.562 -6.5 1 94.5 93 ASP A CA 1
ATOM 737 C C . ASP A 1 93 ? -2.41 -26.234 -5.516 1 94.5 93 ASP A C 1
ATOM 739 O O . ASP A 1 93 ? -1.221 -26.375 -5.809 1 94.5 93 ASP A O 1
ATOM 743 N N . GLY A 1 94 ? -2.934 -26.672 -4.371 1 91.69 94 GLY A N 1
ATOM 744 C CA . GLY A 1 94 ? -2.125 -27.25 -3.309 1 91.69 94 GLY A CA 1
ATOM 745 C C . GLY A 1 94 ? -1.514 -28.578 -3.686 1 91.69 94 GLY A C 1
ATOM 746 O O . GLY A 1 94 ? -0.512 -29 -3.102 1 91.69 94 GLY A O 1
ATOM 747 N N . ARG A 1 95 ? -2.129 -29.312 -4.586 1 94.69 95 ARG A N 1
ATOM 748 C CA . ARG A 1 95 ? -1.592 -30.594 -5.012 1 94.69 95 ARG A CA 1
ATOM 749 C C . ARG A 1 95 ? -0.364 -30.406 -5.895 1 94.69 95 ARG A C 1
ATOM 751 O O . ARG A 1 95 ? 0.704 -30.953 -5.605 1 94.69 95 ARG A O 1
ATOM 758 N N . SER A 1 96 ? -0.483 -29.625 -6.91 1 94.38 96 SER A N 1
ATOM 759 C CA . SER A 1 96 ? 0.613 -29.391 -7.848 1 94.38 96 SER A CA 1
ATOM 760 C C . SER A 1 96 ? 1.548 -28.297 -7.348 1 94.38 96 SER A C 1
ATOM 762 O O . SER A 1 96 ? 2.637 -28.109 -7.895 1 94.38 96 SER A O 1
ATOM 764 N N . LYS A 1 97 ? 1.086 -27.578 -6.27 1 96.31 97 LYS A N 1
ATOM 765 C CA . LYS A 1 97 ? 1.837 -26.438 -5.742 1 96.31 97 LYS A CA 1
ATOM 766 C C . LYS A 1 97 ? 2.146 -25.438 -6.84 1 96.31 97 LYS A C 1
ATOM 768 O O . LYS A 1 97 ? 3.305 -25.047 -7.035 1 96.31 97 LYS A O 1
ATOM 773 N N . ALA A 1 98 ? 1.207 -25.047 -7.539 1 97.94 98 ALA A N 1
ATOM 774 C CA . ALA A 1 98 ? 1.326 -24.078 -8.633 1 97.94 98 ALA A CA 1
ATOM 775 C C . ALA A 1 98 ? 0.263 -23 -8.531 1 97.94 98 ALA A C 1
ATOM 777 O O . ALA A 1 98 ? -0.78 -23.203 -7.902 1 97.94 98 ALA A O 1
ATOM 778 N N . VAL A 1 99 ? 0.561 -21.859 -9.172 1 98 99 VAL A N 1
ATOM 779 C CA . VAL A 1 99 ? -0.368 -20.734 -9.125 1 98 99 VAL A CA 1
ATOM 780 C C . VAL A 1 99 ? -0.739 -20.312 -10.539 1 98 99 VAL A C 1
ATOM 782 O O . VAL A 1 99 ? 0.11 -20.312 -11.438 1 98 99 VAL A O 1
ATOM 785 N N . LEU A 1 100 ? -2 -20.141 -10.727 1 98.19 100 LEU A N 1
ATOM 786 C CA . LEU A 1 100 ? -2.508 -19.594 -11.977 1 98.19 100 LEU A CA 1
ATOM 787 C C . LEU A 1 100 ? -2.756 -18.094 -11.852 1 98.19 100 LEU A C 1
ATOM 789 O O . LEU A 1 100 ? -3.471 -17.656 -10.945 1 98.19 100 LEU A O 1
ATOM 793 N N . VAL A 1 101 ? -2.119 -17.359 -12.727 1 97.94 101 VAL A N 1
ATOM 794 C CA . VAL A 1 101 ? -2.24 -15.914 -12.719 1 97.94 101 VAL A CA 1
ATOM 795 C C . VAL A 1 101 ? -3.613 -15.508 -13.25 1 97.94 101 VAL A C 1
ATOM 797 O O . VAL A 1 101 ? -4.051 -15.984 -14.297 1 97.94 101 VAL A O 1
ATOM 800 N N . LEU A 1 102 ? -4.27 -14.68 -12.484 1 96.88 102 LEU A N 1
ATOM 801 C CA . LEU A 1 102 ? -5.566 -14.156 -12.906 1 96.88 102 LEU A CA 1
ATOM 802 C C . LEU A 1 102 ? -5.422 -12.758 -13.508 1 96.88 102 LEU A C 1
ATOM 804 O O . LEU A 1 102 ? -4.422 -12.078 -13.281 1 96.88 102 LEU A O 1
ATOM 808 N N . PRO A 1 103 ? -6.391 -12.32 -14.32 1 94.75 103 PRO A N 1
ATOM 809 C CA . PRO A 1 103 ? -6.328 -11 -14.938 1 94.75 103 PRO A CA 1
ATOM 810 C C . PRO A 1 103 ? -6.16 -9.875 -13.914 1 94.75 103 PRO A C 1
ATOM 812 O O . PRO A 1 103 ? -5.531 -8.859 -14.203 1 94.75 103 PRO A O 1
ATOM 815 N N . SER A 1 104 ? -6.719 -10.055 -12.742 1 95.62 104 SER A N 1
ATOM 816 C CA . SER A 1 104 ? -6.645 -9.047 -11.688 1 95.62 104 SER A CA 1
ATOM 817 C C . SER A 1 104 ? -5.203 -8.789 -11.266 1 95.62 104 SER A C 1
ATOM 819 O O . SER A 1 104 ? -4.855 -7.68 -10.867 1 95.62 104 SER A O 1
ATOM 821 N N . LEU A 1 105 ? -4.371 -9.773 -11.344 1 97.75 105 LEU A N 1
ATOM 822 C CA . LEU A 1 105 ? -2.973 -9.578 -10.977 1 97.75 105 LEU A CA 1
ATOM 823 C C . LEU A 1 105 ? -2.275 -8.648 -11.961 1 97.75 105 LEU A C 1
ATOM 825 O O . LEU A 1 105 ? -1.445 -7.824 -11.555 1 97.75 105 LEU A O 1
ATOM 829 N N . HIS A 1 106 ? -2.582 -8.82 -13.211 1 97 106 HIS A N 1
ATOM 830 C CA . HIS A 1 106 ? -2.021 -7.914 -14.203 1 97 106 HIS A CA 1
ATOM 831 C C . HIS A 1 106 ? -2.455 -6.473 -13.945 1 97 106 HIS A C 1
ATOM 833 O O . HIS A 1 106 ? -1.649 -5.547 -14.07 1 97 106 HIS A O 1
ATOM 839 N N . ARG A 1 107 ? -3.678 -6.328 -13.602 1 96.06 107 ARG A N 1
ATOM 840 C CA . ARG A 1 107 ? -4.18 -4.992 -13.289 1 96.06 107 ARG A CA 1
ATOM 841 C C . ARG A 1 107 ? -3.451 -4.398 -12.094 1 96.06 107 ARG A C 1
ATOM 843 O O . ARG A 1 107 ? -3.068 -3.227 -12.102 1 96.06 107 ARG A O 1
ATOM 850 N N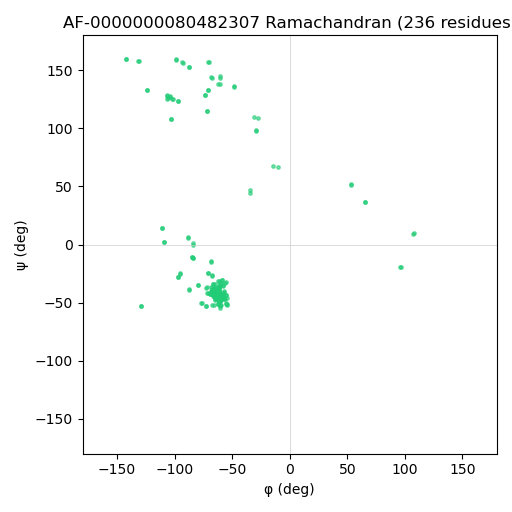 . LEU A 1 108 ? -3.303 -5.207 -11.062 1 97.94 108 LEU A N 1
ATOM 851 C CA . LEU A 1 108 ? -2.598 -4.738 -9.875 1 97.94 108 LEU A CA 1
ATOM 852 C C . LEU A 1 108 ? -1.158 -4.359 -10.211 1 97.94 108 LEU A C 1
ATOM 854 O O . LEU A 1 108 ? -0.658 -3.332 -9.758 1 97.94 108 LEU A O 1
ATOM 858 N N . TYR A 1 109 ? -0.512 -5.176 -10.992 1 98 109 TYR A N 1
ATOM 859 C CA . TYR A 1 109 ? 0.867 -4.91 -11.391 1 98 109 TYR A CA 1
ATOM 860 C C . TYR A 1 109 ? 0.972 -3.602 -12.164 1 98 109 TYR A C 1
ATOM 862 O O . TYR A 1 109 ? 1.885 -2.807 -11.93 1 98 109 TYR A O 1
ATOM 870 N N . ASP A 1 110 ? 0.028 -3.41 -13.055 1 96.81 110 ASP A N 1
ATOM 871 C CA . ASP A 1 110 ? 0.027 -2.172 -13.828 1 96.81 110 ASP A CA 1
ATOM 872 C C . ASP A 1 110 ? -0.162 -0.958 -12.922 1 96.81 110 ASP A C 1
ATOM 874 O O . ASP A 1 110 ? 0.507 0.063 -13.094 1 96.81 110 ASP A O 1
ATOM 878 N N . ALA A 1 111 ? -1.071 -1.079 -12 1 97.62 111 ALA A N 1
ATOM 879 C CA . ALA A 1 111 ? -1.309 -0.009 -11.039 1 97.62 111 ALA A CA 1
ATOM 880 C C . ALA A 1 111 ? -0.065 0.253 -10.195 1 97.62 111 ALA A C 1
ATOM 882 O O . ALA A 1 111 ? 0.297 1.407 -9.953 1 97.62 111 ALA A O 1
ATOM 883 N N . HIS A 1 112 ? 0.545 -0.797 -9.742 1 98.06 112 HIS A N 1
ATOM 884 C CA . HIS A 1 112 ? 1.783 -0.715 -8.969 1 98.06 112 HIS A CA 1
ATOM 885 C C . HIS A 1 112 ? 2.877 -0.006 -9.766 1 98.06 112 HIS A C 1
ATOM 887 O O . HIS A 1 112 ? 3.578 0.855 -9.227 1 98.06 112 HIS A O 1
ATOM 893 N N . ASP A 1 113 ? 3.008 -0.394 -11.031 1 96.5 113 ASP A N 1
ATOM 894 C CA . ASP A 1 113 ? 4.016 0.206 -11.898 1 96.5 113 ASP A CA 1
ATOM 895 C C . ASP A 1 113 ? 3.764 1.701 -12.078 1 96.5 113 ASP A C 1
ATOM 897 O O . ASP A 1 113 ? 4.691 2.508 -11.977 1 96.5 113 ASP A O 1
ATOM 901 N N . ALA A 1 114 ? 2.57 2.084 -12.289 1 95.69 114 ALA A N 1
ATOM 902 C CA . ALA A 1 114 ? 2.213 3.494 -12.43 1 95.69 114 ALA A CA 1
ATOM 903 C C . ALA A 1 114 ? 2.469 4.254 -11.125 1 95.69 114 ALA A C 1
ATOM 905 O O . ALA A 1 114 ? 2.971 5.379 -11.148 1 95.69 114 ALA A O 1
ATOM 906 N N . PHE A 1 115 ? 2.113 3.605 -10.031 1 97.69 115 PHE A N 1
ATOM 907 C CA . PHE A 1 115 ? 2.275 4.188 -8.703 1 97.69 115 PHE A CA 1
ATOM 908 C C . PHE A 1 115 ? 3.74 4.5 -8.43 1 97.69 115 PHE A C 1
ATOM 910 O O . PHE A 1 115 ? 4.078 5.613 -8.016 1 97.69 115 PHE A O 1
ATOM 917 N N . THR A 1 116 ? 4.582 3.598 -8.703 1 95.88 116 THR A N 1
ATOM 918 C CA . THR A 1 116 ? 6.008 3.773 -8.453 1 95.88 116 THR A CA 1
ATOM 919 C C . THR A 1 116 ? 6.594 4.828 -9.391 1 95.88 116 THR A C 1
ATOM 921 O O . THR A 1 116 ? 7.508 5.559 -9.016 1 95.88 116 THR A O 1
ATOM 924 N N . GLY A 1 117 ? 6.102 4.848 -10.609 1 93.69 117 GLY A N 1
ATOM 925 C CA . GLY A 1 117 ? 6.531 5.875 -11.539 1 93.69 117 GLY A CA 1
ATOM 926 C C . GLY A 1 117 ? 6.203 7.281 -11.078 1 93.69 117 GLY A C 1
ATOM 927 O O . GLY A 1 117 ? 6.973 8.211 -11.312 1 93.69 117 GLY A O 1
ATOM 928 N N . GLU A 1 118 ? 5.07 7.457 -10.414 1 91 118 GLU A N 1
ATOM 929 C CA . GLU A 1 118 ? 4.625 8.766 -9.938 1 91 118 GLU A CA 1
ATOM 930 C C . GLU A 1 118 ? 5.469 9.234 -8.75 1 91 118 GLU A C 1
ATOM 932 O O . GLU A 1 118 ? 5.633 10.438 -8.539 1 91 118 GLU A O 1
ATOM 937 N N . LEU A 1 119 ? 5.863 8.281 -7.863 1 92 119 LEU A N 1
ATOM 938 C CA . LEU A 1 119 ? 6.648 8.633 -6.688 1 92 119 LEU A CA 1
ATOM 939 C C . LEU A 1 119 ? 8.039 9.125 -7.086 1 92 119 LEU A C 1
ATOM 941 O O . LEU A 1 119 ? 8.672 9.883 -6.348 1 92 119 LEU A O 1
ATOM 945 N N . GLY A 1 120 ? 8.672 8.547 -8.242 1 78.25 120 GLY A N 1
ATOM 946 C CA . GLY A 1 120 ? 9.992 8.93 -8.719 1 78.25 120 GLY A CA 1
ATOM 947 C C . GLY A 1 120 ? 9.984 10.203 -9.539 1 78.25 120 GLY A C 1
ATOM 948 O O . GLY A 1 120 ? 10.688 11.164 -9.219 1 78.25 120 GLY A O 1
ATOM 949 N N . MET B 1 1 ? 15.523 45.219 -6.703 1 56.59 1 MET B N 1
ATOM 950 C CA . MET B 1 1 ? 14.266 44.469 -6.59 1 56.59 1 MET B CA 1
ATOM 951 C C . MET B 1 1 ? 14.336 43.156 -7.355 1 56.59 1 MET B C 1
ATOM 953 O O . MET B 1 1 ? 13.789 42.156 -6.914 1 56.59 1 MET B O 1
ATOM 957 N N . GLU B 1 2 ? 15.211 43.094 -8.234 1 67.75 2 GLU B N 1
ATOM 958 C CA . GLU B 1 2 ? 15.305 41.938 -9.086 1 67.75 2 GLU B CA 1
ATOM 959 C C . GLU B 1 2 ? 16.188 40.844 -8.453 1 67.75 2 GLU B C 1
ATOM 961 O O . GLU B 1 2 ? 15.875 39.656 -8.508 1 67.75 2 GLU B O 1
ATOM 966 N N . LEU B 1 3 ? 17.266 41.25 -7.82 1 65.31 3 LEU B N 1
ATOM 967 C CA . LEU B 1 3 ? 18.156 40.281 -7.188 1 65.31 3 LEU B CA 1
ATOM 968 C C . LEU B 1 3 ? 17.469 39.594 -6 1 65.31 3 LEU B C 1
ATOM 970 O O . LEU B 1 3 ? 17.609 38.406 -5.801 1 65.31 3 LEU B O 1
ATOM 974 N N . LEU B 1 4 ? 16.656 40.438 -5.199 1 62.69 4 LEU B N 1
ATOM 975 C CA . LEU B 1 4 ? 15.914 39.844 -4.086 1 62.69 4 LEU B CA 1
ATOM 976 C C . LEU B 1 4 ? 14.844 38.875 -4.59 1 62.69 4 LEU B C 1
ATOM 978 O O . LEU B 1 4 ? 14.602 37.844 -3.982 1 62.69 4 LEU B O 1
ATOM 982 N N . ASN B 1 5 ? 14.188 39.25 -5.703 1 64.81 5 ASN B N 1
ATOM 983 C CA . ASN B 1 5 ? 13.227 38.312 -6.289 1 64.81 5 ASN B CA 1
ATOM 984 C C . ASN B 1 5 ? 13.898 37.031 -6.797 1 64.81 5 ASN B C 1
ATOM 986 O O . ASN B 1 5 ? 13.352 35.938 -6.676 1 64.81 5 ASN B O 1
ATOM 990 N N . ARG B 1 6 ? 15.039 37.25 -7.297 1 62.41 6 ARG B N 1
ATOM 991 C CA . ARG B 1 6 ? 15.789 36.094 -7.77 1 62.41 6 ARG B CA 1
ATOM 992 C C . ARG B 1 6 ? 16.281 35.25 -6.602 1 62.41 6 ARG B C 1
ATOM 994 O O . ARG B 1 6 ? 16.266 34 -6.68 1 62.41 6 ARG B O 1
ATOM 1001 N N . LEU B 1 7 ? 16.75 35.844 -5.574 1 64.44 7 LEU B N 1
ATOM 1002 C CA . LEU B 1 7 ? 17.141 35.094 -4.367 1 64.44 7 LEU B CA 1
ATOM 1003 C C . LEU B 1 7 ? 15.922 34.469 -3.701 1 64.44 7 LEU B C 1
ATOM 1005 O O . LEU B 1 7 ? 16 33.344 -3.217 1 64.44 7 LEU B O 1
ATOM 1009 N N . ARG B 1 8 ? 14.797 35.281 -3.674 1 57.78 8 ARG B N 1
ATOM 1010 C CA . ARG B 1 8 ? 13.555 34.688 -3.182 1 57.78 8 ARG B CA 1
ATOM 1011 C C . ARG B 1 8 ? 13.086 33.562 -4.074 1 57.78 8 ARG B C 1
ATOM 1013 O O . ARG B 1 8 ? 12.68 32.5 -3.576 1 57.78 8 ARG B O 1
ATOM 1020 N N . ASP B 1 9 ? 13.141 33.875 -5.328 1 62.03 9 ASP B N 1
ATOM 1021 C CA . ASP B 1 9 ? 12.812 32.812 -6.285 1 62.03 9 ASP B CA 1
ATOM 1022 C C . ASP B 1 9 ? 13.805 31.656 -6.188 1 62.03 9 ASP B C 1
ATOM 1024 O O . ASP B 1 9 ? 13.406 30.484 -6.234 1 62.03 9 ASP B O 1
ATOM 1028 N N . HIS B 1 10 ? 15.055 31.953 -6.086 1 60.22 10 HIS B N 1
ATOM 1029 C CA . HIS B 1 10 ? 16.062 30.922 -5.898 1 60.22 10 HIS B CA 1
ATOM 1030 C C . HIS B 1 10 ? 15.898 30.219 -4.559 1 60.22 10 HIS B C 1
ATOM 1032 O O . HIS B 1 10 ? 16.062 29 -4.461 1 60.22 10 HIS B O 1
ATOM 1038 N N . LEU B 1 11 ? 15.68 30.953 -3.535 1 58.28 11 LEU B N 1
ATOM 1039 C CA . LEU B 1 11 ? 15.406 30.375 -2.227 1 58.28 11 LEU B CA 1
ATOM 1040 C C . LEU B 1 11 ? 14.102 29.578 -2.248 1 58.28 11 LEU B C 1
ATOM 1042 O O . LEU B 1 11 ? 13.992 28.531 -1.614 1 58.28 11 LEU B O 1
ATOM 1046 N N . GLU B 1 12 ? 13.047 30.172 -2.889 1 54 12 GLU B N 1
ATOM 1047 C CA . GLU B 1 12 ? 11.82 29.422 -3.109 1 54 12 GLU B CA 1
ATOM 1048 C C . GLU B 1 12 ? 12.07 28.188 -3.984 1 54 12 GLU B C 1
ATOM 1050 O O . GLU B 1 12 ? 11.484 27.125 -3.758 1 54 12 GLU B O 1
ATOM 1055 N N . GLN B 1 13 ? 12.797 28.469 -5.113 1 54.34 13 GLN B N 1
ATOM 1056 C CA . GLN B 1 13 ? 13.242 27.344 -5.941 1 54.34 13 GLN B CA 1
ATOM 1057 C C . GLN B 1 13 ? 14.141 26.406 -5.152 1 54.34 13 GLN B C 1
ATOM 1059 O O . GLN B 1 13 ? 14.047 25.188 -5.305 1 54.34 13 GLN B O 1
ATOM 1064 N N . GLU B 1 14 ? 15.203 26.859 -4.547 1 50.5 14 GLU B N 1
ATOM 1065 C CA . GLU B 1 14 ? 16.016 26.031 -3.668 1 50.5 14 GLU B CA 1
ATOM 1066 C C . GLU B 1 14 ? 15.172 25.391 -2.574 1 50.5 14 GLU B C 1
ATOM 1068 O O . GLU B 1 14 ? 15.414 24.25 -2.189 1 50.5 14 GLU B O 1
ATOM 1073 N N . ARG B 1 15 ? 14.398 26.109 -1.869 1 46.66 15 ARG B N 1
ATOM 1074 C CA . ARG B 1 15 ? 13.438 25.516 -0.952 1 46.66 15 ARG B CA 1
ATOM 1075 C C . ARG B 1 15 ? 12.508 24.547 -1.687 1 46.66 15 ARG B C 1
ATOM 1077 O O . ARG B 1 15 ? 12.125 23.516 -1.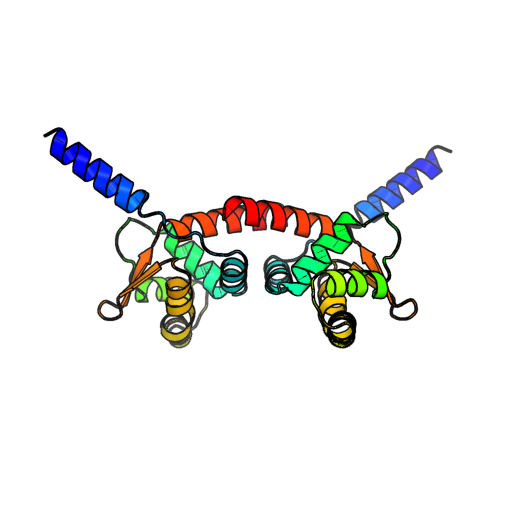142 1 46.66 15 ARG B O 1
ATOM 1084 N N . GLU B 1 16 ? 12.023 25.031 -2.816 1 47.59 16 GLU B N 1
ATOM 1085 C CA . GLU B 1 16 ? 11.312 24.094 -3.682 1 47.59 16 GLU B CA 1
ATOM 1086 C C . GLU B 1 16 ? 12.219 22.953 -4.121 1 47.59 16 GLU B C 1
ATOM 1088 O O . GLU B 1 16 ? 11.773 21.812 -4.219 1 47.59 16 GLU B O 1
ATOM 1093 N N . GLU B 1 17 ? 13.391 23.344 -4.656 1 45.5 17 GLU B N 1
ATOM 1094 C CA . GLU B 1 17 ? 14.414 22.359 -4.973 1 45.5 17 GLU B CA 1
ATOM 1095 C C . GLU B 1 17 ? 14.953 21.688 -3.709 1 45.5 17 GLU B C 1
ATOM 1097 O O . GLU B 1 17 ? 15.719 20.734 -3.787 1 45.5 17 GLU B O 1
ATOM 1102 N N . THR B 1 18 ? 15.383 22.469 -2.717 1 46.59 18 THR B N 1
ATOM 1103 C CA . THR B 1 18 ? 15.609 21.734 -1.479 1 46.59 18 THR B CA 1
ATOM 1104 C C . THR B 1 18 ? 14.594 20.609 -1.33 1 46.59 18 THR B C 1
ATOM 1106 O O . THR B 1 18 ? 13.43 20.844 -1.004 1 46.59 18 THR B O 1
ATOM 1109 N N . ALA B 1 19 ? 14.367 19.844 -2.324 1 49.41 19 ALA B N 1
ATOM 1110 C CA . ALA B 1 19 ? 13.914 18.688 -3.092 1 49.41 19 ALA B CA 1
ATOM 1111 C C . ALA B 1 19 ? 13.508 17.547 -2.168 1 49.41 19 ALA B C 1
ATOM 1113 O O . ALA B 1 19 ? 14.359 16.906 -1.545 1 49.41 19 ALA B O 1
ATOM 1114 N N . SER B 1 20 ? 12.484 17.828 -1.478 1 60.72 20 SER B N 1
ATOM 1115 C CA . SER B 1 20 ? 11.953 16.844 -0.531 1 60.72 20 SER B CA 1
ATOM 1116 C C . SER B 1 20 ? 12.234 15.422 -0.989 1 60.72 20 SER B C 1
ATOM 1118 O O . SER B 1 20 ? 12.141 15.109 -2.178 1 60.72 20 SER B O 1
ATOM 1120 N N . THR B 1 21 ? 13.297 14.844 -0.412 1 71.75 21 THR B N 1
ATOM 1121 C CA . THR B 1 21 ? 13.633 13.445 -0.647 1 71.75 21 THR B CA 1
ATOM 1122 C C . THR B 1 21 ? 12.375 12.617 -0.912 1 71.75 21 THR B C 1
ATOM 1124 O O . THR B 1 21 ? 11.414 12.68 -0.143 1 71.75 21 THR B O 1
ATOM 1127 N N . PRO B 1 22 ? 12.305 12.234 -2.164 1 84.81 22 PRO B N 1
ATOM 1128 C CA . PRO B 1 22 ? 11.141 11.406 -2.49 1 84.81 22 PRO B CA 1
ATOM 1129 C C . PRO B 1 22 ? 10.93 10.258 -1.502 1 84.81 22 PRO B C 1
ATOM 1131 O O . PRO B 1 22 ? 11.898 9.734 -0.949 1 84.81 22 PRO B O 1
ATOM 1134 N N . ILE B 1 23 ? 9.734 10.078 -1.141 1 93.06 23 ILE B N 1
ATOM 1135 C CA . ILE B 1 23 ? 9.336 8.953 -0.299 1 93.06 23 ILE B CA 1
ATOM 1136 C C . ILE B 1 23 ? 9.625 7.637 -1.021 1 93.06 23 ILE B C 1
ATOM 1138 O O . ILE B 1 23 ? 9.461 7.543 -2.24 1 93.06 23 ILE B O 1
ATOM 1142 N N . SER B 1 24 ? 10.141 6.672 -0.309 1 94.38 24 SER B N 1
ATOM 1143 C CA . SER B 1 24 ? 10.391 5.363 -0.906 1 94.38 24 SER B CA 1
ATOM 1144 C C . SER B 1 24 ? 9.086 4.633 -1.194 1 94.38 24 SER B C 1
ATOM 1146 O O . SER B 1 24 ? 8.07 4.883 -0.543 1 94.38 24 SER B O 1
ATOM 1148 N N . THR B 1 25 ? 9.133 3.734 -2.088 1 96 25 THR B N 1
ATOM 1149 C CA . THR B 1 25 ? 7.984 2.895 -2.396 1 96 25 THR B CA 1
ATOM 1150 C C . THR B 1 25 ? 7.516 2.145 -1.152 1 96 25 THR B C 1
ATOM 1152 O O . THR B 1 25 ? 6.316 2.084 -0.874 1 96 25 THR B O 1
ATOM 1155 N N . ASP B 1 26 ? 8.453 1.641 -0.38 1 96.75 26 ASP B N 1
ATOM 1156 C CA . ASP B 1 26 ? 8.117 0.916 0.841 1 96.75 26 ASP B CA 1
ATOM 1157 C C . ASP B 1 26 ? 7.383 1.817 1.832 1 96.75 26 ASP B C 1
ATOM 1159 O O . ASP B 1 26 ? 6.379 1.412 2.426 1 96.75 26 ASP B O 1
ATOM 1163 N N . ASP B 1 27 ? 7.895 2.99 1.998 1 97 27 ASP B N 1
ATOM 1164 C CA . ASP B 1 27 ? 7.254 3.918 2.922 1 97 27 ASP B CA 1
ATOM 1165 C C . ASP B 1 27 ? 5.863 4.312 2.428 1 97 27 ASP B C 1
ATOM 1167 O O . ASP B 1 27 ? 4.93 4.449 3.223 1 97 27 ASP B O 1
ATOM 1171 N N . ALA B 1 28 ? 5.727 4.508 1.188 1 98.06 28 ALA B N 1
ATOM 1172 C CA . ALA B 1 28 ? 4.445 4.895 0.604 1 98.06 28 ALA B CA 1
ATOM 1173 C C . ALA B 1 28 ? 3.387 3.822 0.844 1 98.06 28 ALA B C 1
ATOM 1175 O O . ALA B 1 28 ? 2.289 4.121 1.321 1 98.06 28 ALA B O 1
ATOM 1176 N N . TYR B 1 29 ? 3.791 2.596 0.533 1 98.31 29 TYR B N 1
ATOM 1177 C CA . TYR B 1 29 ? 2.832 1.521 0.765 1 98.31 29 TYR B CA 1
ATOM 1178 C C . TYR B 1 29 ? 2.523 1.376 2.25 1 98.31 29 TYR B C 1
ATOM 1180 O O . TYR B 1 29 ? 1.38 1.114 2.631 1 98.31 29 TYR B O 1
ATOM 1188 N N . ALA B 1 30 ? 3.496 1.538 3.088 1 97.56 30 ALA B N 1
ATOM 1189 C CA . ALA B 1 30 ? 3.281 1.43 4.531 1 97.56 30 ALA B CA 1
ATOM 1190 C C . ALA B 1 30 ? 2.283 2.477 5.016 1 97.56 30 ALA B C 1
ATOM 1192 O O . ALA B 1 30 ? 1.414 2.18 5.84 1 97.56 30 ALA B O 1
ATOM 1193 N N . VAL B 1 31 ? 2.438 3.646 4.508 1 97.88 31 VAL B N 1
ATOM 1194 C CA . VAL B 1 31 ? 1.563 4.75 4.891 1 97.88 31 VAL B CA 1
ATOM 1195 C C . VAL B 1 31 ? 0.15 4.492 4.375 1 97.88 31 VAL B C 1
ATOM 1197 O O . VAL B 1 31 ? -0.825 4.641 5.117 1 97.88 31 VAL B O 1
ATOM 1200 N N . LEU B 1 32 ? 0.03 4.035 3.197 1 98.31 32 LEU B N 1
ATOM 1201 C CA . LEU B 1 32 ? -1.258 3.941 2.52 1 98.31 32 LEU B CA 1
ATOM 1202 C C . LEU B 1 32 ? -1.987 2.66 2.91 1 98.31 32 LEU B C 1
ATOM 1204 O O . LEU B 1 32 ? -3.186 2.521 2.654 1 98.31 32 LEU B O 1
ATOM 1208 N N . ALA B 1 33 ? -1.291 1.733 3.58 1 97.44 33 ALA B N 1
ATOM 1209 C CA . ALA B 1 33 ? -1.924 0.485 3.998 1 97.44 33 ALA B CA 1
ATOM 1210 C C . ALA B 1 33 ? -2.965 0.735 5.086 1 97.44 33 ALA B C 1
ATOM 1212 O O . ALA B 1 33 ? -3.805 -0.126 5.359 1 97.44 33 ALA B O 1
ATOM 1213 N N . ASN B 1 34 ? -2.945 1.826 5.656 1 97.38 34 ASN B N 1
ATOM 1214 C CA . ASN B 1 34 ? -3.904 2.172 6.699 1 97.38 34 ASN B CA 1
ATOM 1215 C C . ASN B 1 34 ? -5.016 3.068 6.164 1 97.38 34 ASN B C 1
ATOM 1217 O O . ASN B 1 34 ? -4.75 4.16 5.66 1 97.38 34 ASN B O 1
ATOM 1221 N N . GLU B 1 35 ? -6.23 2.658 6.348 1 95.81 35 GLU B N 1
ATOM 1222 C CA . GLU B 1 35 ? -7.375 3.396 5.824 1 95.81 35 GLU B CA 1
ATOM 1223 C C . GLU B 1 35 ? -7.488 4.773 6.473 1 95.81 35 GLU B C 1
ATOM 1225 O O . GLU B 1 35 ? -7.805 5.758 5.801 1 95.81 35 GLU B O 1
ATOM 1230 N N . ARG B 1 36 ? -7.352 4.766 7.746 1 95.31 36 ARG B N 1
ATOM 1231 C CA . ARG B 1 36 ? -7.461 6.039 8.453 1 95.31 36 ARG B CA 1
ATOM 1232 C C . ARG B 1 36 ? -6.414 7.031 7.953 1 95.31 36 ARG B C 1
ATOM 1234 O O . ARG B 1 36 ? -6.723 8.203 7.734 1 95.31 36 ARG B O 1
ATOM 1241 N N . ARG B 1 37 ? -5.234 6.617 7.746 1 97.38 37 ARG B N 1
ATOM 1242 C CA . ARG B 1 37 ? -4.188 7.48 7.207 1 97.38 37 ARG B CA 1
ATOM 1243 C C . ARG B 1 37 ? -4.555 7.984 5.816 1 97.38 37 ARG B C 1
ATOM 1245 O O . ARG B 1 37 ? -4.297 9.141 5.48 1 97.38 37 ARG B O 1
ATOM 1252 N N . ARG B 1 38 ? -5.137 7.145 5.035 1 97.75 38 ARG B N 1
ATOM 1253 C CA . ARG B 1 38 ? -5.582 7.598 3.723 1 97.75 38 ARG B CA 1
ATOM 125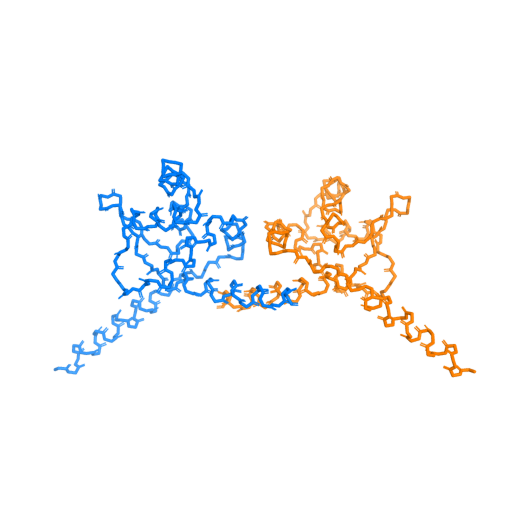4 C C . ARG B 1 38 ? -6.609 8.719 3.85 1 97.75 38 ARG B C 1
ATOM 1256 O O . ARG B 1 38 ? -6.574 9.688 3.096 1 97.75 38 ARG B O 1
ATOM 1263 N N . ARG B 1 39 ? -7.492 8.555 4.781 1 97.31 39 ARG B N 1
ATOM 1264 C CA . ARG B 1 39 ? -8.492 9.594 5.02 1 97.31 39 ARG B CA 1
ATOM 1265 C C . ARG B 1 39 ? -7.84 10.883 5.496 1 97.31 39 ARG B C 1
ATOM 1267 O O . ARG B 1 39 ? -8.242 11.977 5.086 1 97.31 39 ARG B O 1
ATOM 1274 N N . ILE B 1 40 ? -6.883 10.781 6.348 1 98.38 40 ILE B N 1
ATOM 1275 C CA . ILE B 1 40 ? -6.16 11.945 6.855 1 98.38 40 ILE B CA 1
ATOM 1276 C C . ILE B 1 40 ? -5.414 12.625 5.711 1 98.38 40 ILE B C 1
ATOM 1278 O O . ILE B 1 40 ? -5.441 13.852 5.59 1 98.38 40 ILE B O 1
ATOM 1282 N N . ILE B 1 41 ? -4.781 11.867 4.871 1 98.62 41 ILE B N 1
ATOM 1283 C CA . ILE B 1 41 ? -4.035 12.391 3.732 1 98.62 41 ILE B CA 1
ATOM 1284 C C . ILE B 1 41 ? -4.98 13.156 2.807 1 98.62 41 ILE B C 1
ATOM 1286 O O . ILE B 1 41 ? -4.668 14.273 2.375 1 98.62 41 ILE B O 1
ATOM 1290 N N . GLU B 1 42 ? -6.098 12.562 2.527 1 98.38 42 GLU B N 1
ATOM 1291 C CA . GLU B 1 42 ? -7.09 13.227 1.689 1 98.38 42 GLU B CA 1
ATOM 1292 C C . GLU B 1 42 ? -7.508 14.57 2.289 1 98.38 42 GLU B C 1
ATOM 1294 O O . GLU B 1 42 ? -7.559 15.578 1.587 1 98.38 42 GLU B O 1
ATOM 1299 N N . TYR B 1 43 ? -7.789 14.586 3.551 1 98.75 43 TYR B N 1
ATOM 1300 C CA . TYR B 1 43 ? -8.195 15.812 4.238 1 98.75 43 TYR B CA 1
ATOM 1301 C C . TYR B 1 43 ? -7.098 16.859 4.16 1 98.75 43 TYR B C 1
ATOM 1303 O O . TYR B 1 43 ? -7.367 18.031 3.84 1 98.75 43 TYR B O 1
ATOM 1311 N N . LEU B 1 44 ? -5.883 16.484 4.469 1 98.75 44 LEU B N 1
ATOM 1312 C CA . LEU B 1 44 ? -4.754 17.406 4.508 1 98.75 44 LEU B CA 1
ATOM 1313 C C . LEU B 1 44 ? -4.523 18.047 3.141 1 98.75 44 LEU B C 1
ATOM 1315 O O . LEU B 1 44 ? -4.379 19.266 3.031 1 98.75 44 LEU B O 1
ATOM 1319 N N . VAL B 1 45 ? -4.527 17.25 2.111 1 98.56 45 VAL B N 1
ATOM 1320 C CA . VAL B 1 45 ? -4.234 17.734 0.768 1 98.56 45 VAL B CA 1
ATOM 1321 C C . VAL B 1 45 ? -5.355 18.656 0.294 1 98.56 45 VAL B C 1
ATOM 1323 O O . VAL B 1 45 ? -5.102 19.719 -0.278 1 98.56 45 VAL B O 1
ATOM 1326 N N . THR B 1 46 ? -6.609 18.25 0.606 1 98 46 THR B N 1
ATOM 1327 C CA . THR B 1 46 ? -7.77 19 0.14 1 98 46 THR B CA 1
ATOM 1328 C C . THR B 1 46 ? -7.883 20.328 0.874 1 98 46 THR B C 1
ATOM 1330 O O . THR B 1 46 ? -8.438 21.297 0.338 1 98 46 THR B O 1
ATOM 1333 N N . ASN B 1 47 ? -7.355 20.438 2.039 1 98.19 47 ASN B N 1
ATOM 1334 C CA . ASN B 1 47 ? -7.488 21.641 2.842 1 98.19 47 ASN B CA 1
ATOM 1335 C C . ASN B 1 47 ? -6.152 22.375 2.982 1 98.19 47 ASN B C 1
ATOM 1337 O O . ASN B 1 47 ? -6.004 23.234 3.844 1 98.19 47 ASN B O 1
ATOM 1341 N N . ASP B 1 48 ? -5.195 22.031 2.195 1 98.12 48 ASP B N 1
ATOM 1342 C CA . ASP B 1 48 ? -3.881 22.656 2.262 1 98.12 48 ASP B CA 1
ATOM 1343 C C . ASP B 1 48 ? -3.93 24.078 1.728 1 98.12 48 ASP B C 1
ATOM 1345 O O . ASP B 1 48 ? -4.211 24.297 0.547 1 98.12 48 ASP B O 1
ATOM 1349 N N . THR B 1 49 ? -3.695 25.031 2.531 1 97.75 49 THR B N 1
ATOM 1350 C CA . THR B 1 49 ? -3.625 26.438 2.139 1 97.75 49 THR B CA 1
ATOM 1351 C C . THR B 1 49 ? -2.189 26.953 2.217 1 97.75 49 THR B C 1
ATOM 1353 O O . THR B 1 49 ? -1.924 28.125 1.93 1 97.75 49 THR B O 1
ATOM 1356 N N . GLY B 1 50 ? -1.27 26.109 2.559 1 97.19 50 GLY B N 1
ATOM 1357 C CA . GLY B 1 50 ? 0.108 26.516 2.787 1 97.19 50 GLY B CA 1
ATOM 1358 C C . GLY B 1 50 ? 0.419 26.766 4.25 1 97.19 50 GLY B C 1
ATOM 1359 O O . GLY B 1 50 ? 1.587 26.844 4.637 1 97.19 50 GLY B O 1
ATOM 1360 N N . ASP B 1 51 ? -0.601 26.969 5.02 1 97.62 51 ASP B N 1
ATOM 1361 C CA . ASP B 1 51 ? -0.448 27.172 6.457 1 97.62 51 ASP B CA 1
ATOM 1362 C C . ASP B 1 51 ? -0.597 25.844 7.211 1 97.62 51 ASP B C 1
ATOM 1364 O O . ASP B 1 51 ? -1.206 24.906 6.707 1 97.62 51 ASP B O 1
ATOM 1368 N N . PRO B 1 52 ? -0.033 25.734 8.438 1 98 52 PRO B N 1
ATOM 1369 C CA . PRO B 1 52 ? -0.207 24.516 9.234 1 98 52 PRO B CA 1
ATOM 1370 C C . PRO B 1 52 ? -1.671 24.234 9.555 1 98 52 PRO B C 1
ATOM 1372 O O . PRO B 1 52 ? -2.455 25.156 9.781 1 98 52 PRO B O 1
ATOM 1375 N N . ILE B 1 53 ? -2.018 22.938 9.586 1 98.44 53 ILE B N 1
ATOM 1376 C CA . ILE B 1 53 ? -3.352 22.453 9.93 1 98.44 53 ILE B CA 1
ATOM 1377 C C . ILE B 1 53 ? -3.334 21.828 11.32 1 98.44 53 ILE B C 1
ATOM 1379 O O . ILE B 1 53 ? -2.535 20.922 11.602 1 98.44 53 ILE B O 1
ATOM 1383 N N . GLU B 1 54 ? -4.18 22.312 12.109 1 98.19 54 GLU B N 1
ATOM 1384 C CA . GLU B 1 54 ? -4.242 21.797 13.477 1 98.19 54 GLU B CA 1
ATOM 1385 C C . GLU B 1 54 ? -4.73 20.344 13.508 1 98.19 54 GLU B C 1
ATOM 1387 O O . GLU B 1 54 ? -5.645 19.984 12.766 1 98.19 54 GLU B O 1
ATOM 1392 N N . VAL B 1 55 ? -4.168 19.5 14.438 1 97.88 55 VAL B N 1
ATOM 1393 C CA . VAL B 1 55 ? -4.57 18.109 14.617 1 97.88 55 VAL B CA 1
ATOM 1394 C C . VAL B 1 55 ? -6.051 18.047 14.984 1 97.88 55 VAL B C 1
ATOM 1396 O O . VAL B 1 55 ? -6.758 17.125 14.562 1 97.88 55 VAL B O 1
ATOM 1399 N N . ARG B 1 56 ? -6.539 19.031 15.703 1 98.06 56 ARG B N 1
ATOM 1400 C CA . ARG B 1 56 ? -7.941 19.047 16.094 1 98.06 56 ARG B CA 1
ATOM 1401 C C . ARG B 1 56 ? -8.859 19.078 14.875 1 98.06 56 ARG B C 1
ATOM 1403 O O . ARG B 1 56 ? -9.945 18.516 14.898 1 98.06 56 ARG B O 1
ATOM 1410 N N . ALA B 1 57 ? -8.469 19.812 13.875 1 98.38 57 ALA B N 1
ATOM 1411 C CA . ALA B 1 57 ? -9.25 19.875 12.641 1 98.38 57 ALA B CA 1
ATOM 1412 C C . ALA B 1 57 ? -9.273 18.516 11.945 1 98.38 57 ALA B C 1
ATOM 1414 O O . ALA B 1 57 ? -10.305 18.109 11.383 1 98.38 57 ALA B O 1
ATOM 1415 N N . ILE B 1 58 ? -8.156 17.766 11.969 1 98.44 58 ILE B N 1
ATOM 1416 C CA . ILE B 1 58 ? -8.07 16.422 11.406 1 98.44 58 ILE B CA 1
ATOM 1417 C C . ILE B 1 58 ? -9.016 15.492 12.156 1 98.44 58 ILE B C 1
ATOM 1419 O O . ILE B 1 58 ? -9.789 14.758 11.539 1 98.44 58 ILE B O 1
ATOM 1423 N N . VAL B 1 59 ? -9 15.625 13.438 1 98.56 59 VAL B N 1
ATOM 1424 C CA . VAL B 1 59 ? -9.828 14.781 14.297 1 98.56 59 VAL B CA 1
ATOM 1425 C C . VAL B 1 59 ? -11.305 15.078 14.055 1 98.56 59 VAL B C 1
ATOM 1427 O O . VAL B 1 59 ? -12.125 14.156 13.977 1 98.56 59 VAL B O 1
ATOM 1430 N N . ALA B 1 60 ? -11.625 16.375 13.906 1 98.69 60 ALA B N 1
ATOM 1431 C CA . ALA B 1 60 ? -13 16.766 13.609 1 98.69 60 ALA B CA 1
ATOM 1432 C C . ALA B 1 60 ? -13.484 16.094 12.328 1 98.69 60 ALA B C 1
ATOM 1434 O O . ALA B 1 60 ? -14.625 15.617 12.258 1 98.69 60 ALA B O 1
ATOM 1435 N N . HIS B 1 61 ? -12.648 16.047 11.398 1 98.25 61 HIS B N 1
ATOM 1436 C CA . HIS B 1 61 ? -12.984 15.383 10.141 1 98.25 61 HIS B CA 1
ATOM 1437 C C . HIS B 1 61 ? -13.211 13.891 10.352 1 98.25 61 HIS B C 1
ATOM 1439 O O . HIS B 1 61 ? -14.188 13.328 9.844 1 98.25 61 HIS B O 1
ATOM 1445 N N . LEU B 1 62 ? -12.336 13.203 11.109 1 98.19 62 LEU B N 1
ATOM 1446 C CA . LEU B 1 62 ? -12.477 11.781 11.391 1 98.19 62 LEU B CA 1
ATOM 1447 C C . LEU B 1 62 ? -13.766 11.5 12.148 1 98.19 62 LEU B C 1
ATOM 1449 O O . LEU B 1 62 ? -14.43 10.492 11.891 1 98.19 62 LEU B O 1
ATOM 1453 N N . VAL B 1 63 ? -14.148 12.391 13.023 1 98.56 63 VAL B N 1
ATOM 1454 C CA . VAL B 1 63 ? -15.383 12.25 13.797 1 98.56 63 VAL B CA 1
ATOM 1455 C C . VAL B 1 63 ? -16.594 12.359 12.867 1 98.56 63 VAL B C 1
ATOM 1457 O O . VAL B 1 63 ? -17.562 11.625 13.008 1 98.56 63 VAL B O 1
ATOM 1460 N N . GLU B 1 64 ? -16.531 13.281 11.898 1 98.19 64 GLU B N 1
ATOM 1461 C CA . GLU B 1 64 ? -17.578 13.383 10.891 1 98.19 64 GLU B CA 1
ATOM 1462 C C . GLU B 1 64 ? -17.734 12.078 10.117 1 98.19 64 GLU B C 1
ATOM 1464 O O . GLU B 1 64 ? -18.828 11.727 9.688 1 98.19 64 GLU B O 1
ATOM 1469 N N . LEU B 1 65 ? -16.609 11.336 9.969 1 97.06 65 LEU B N 1
ATOM 1470 C CA . LEU B 1 65 ? -16.609 10.07 9.242 1 97.06 65 LEU B CA 1
ATOM 1471 C C . LEU B 1 65 ? -17.047 8.922 10.141 1 97.06 65 LEU B C 1
ATOM 1473 O O . LEU B 1 65 ? -17.031 7.758 9.727 1 97.06 65 LEU B O 1
ATOM 1477 N N . GLY B 1 66 ? -17.344 9.227 11.406 1 97.5 66 GLY B N 1
ATOM 1478 C CA . GLY B 1 66 ? -17.953 8.234 12.281 1 97.5 66 GLY B CA 1
ATOM 1479 C C . GLY B 1 66 ? -17 7.715 13.344 1 97.5 66 GLY B C 1
ATOM 1480 O O . GLY B 1 66 ? -17.312 6.75 14.039 1 97.5 66 GLY B O 1
ATOM 1481 N N . GLU B 1 67 ? -15.867 8.305 13.5 1 97.31 67 GLU B N 1
ATOM 1482 C CA . GLU B 1 67 ? -14.914 7.844 14.508 1 97.31 67 GLU B CA 1
ATOM 1483 C C . GLU B 1 67 ? -15.18 8.492 15.859 1 97.31 67 GLU B C 1
ATOM 1485 O O . GLU B 1 67 ? -15.742 9.586 15.93 1 97.31 67 GLU B O 1
ATOM 1490 N N . ASP B 1 68 ? -14.797 7.781 16.906 1 98.38 68 ASP B N 1
ATOM 1491 C CA . ASP B 1 68 ? -14.836 8.336 18.266 1 98.38 68 ASP B CA 1
ATOM 1492 C C . ASP B 1 68 ? -13.742 9.391 18.438 1 98.38 68 ASP B C 1
ATOM 1494 O O . ASP B 1 68 ? -12.578 9.156 18.094 1 98.38 68 ASP B O 1
ATOM 1498 N N . ARG B 1 69 ? -14.102 10.445 18.969 1 97.69 69 ARG B N 1
ATOM 1499 C CA . ARG B 1 69 ? -13.188 11.578 19.062 1 97.69 69 ARG B CA 1
ATOM 1500 C C . ARG B 1 69 ? -11.938 11.211 19.859 1 97.69 69 ARG B C 1
ATOM 1502 O O . ARG B 1 69 ? -10.82 11.508 19.438 1 97.69 69 ARG B O 1
ATOM 1509 N N . ASN B 1 70 ? -12.109 10.578 20.969 1 97.56 70 ASN B N 1
ATOM 1510 C CA . ASN B 1 70 ? -10.961 10.227 21.797 1 97.56 70 ASN B CA 1
ATOM 1511 C C . ASN B 1 70 ? -10.016 9.266 21.078 1 97.56 70 ASN B C 1
ATOM 1513 O O . ASN B 1 70 ? -8.797 9.438 21.109 1 97.56 70 ASN B O 1
ATOM 1517 N N . ALA B 1 71 ? -10.578 8.328 20.438 1 97.75 71 ALA B N 1
ATOM 1518 C CA . ALA B 1 71 ? -9.773 7.359 19.688 1 97.75 71 ALA B CA 1
ATOM 1519 C C . ALA B 1 71 ? -9.062 8.023 18.516 1 97.75 71 ALA B C 1
ATOM 1521 O O . ALA B 1 71 ? -7.883 7.77 18.266 1 97.75 71 ALA B O 1
ATOM 1522 N N . ALA B 1 72 ? -9.789 8.852 17.812 1 97.94 72 ALA B N 1
ATOM 1523 C CA . ALA B 1 72 ? -9.219 9.562 16.688 1 97.94 72 ALA B CA 1
ATOM 1524 C C . ALA B 1 72 ? -8.055 10.453 17.125 1 97.94 72 ALA B C 1
ATOM 1526 O O . ALA B 1 72 ? -7.016 10.5 16.469 1 97.94 72 ALA B O 1
ATOM 1527 N N . TYR B 1 73 ? -8.289 11.148 18.141 1 97.75 73 TYR B N 1
ATOM 1528 C CA . TYR B 1 73 ? -7.258 12.047 18.641 1 97.75 73 TYR B CA 1
ATOM 1529 C C . TYR B 1 73 ? -6.02 11.273 19.078 1 97.75 73 TYR B C 1
ATOM 1531 O O . TYR B 1 73 ? -4.898 11.625 18.688 1 97.75 73 TYR B O 1
ATOM 1539 N N . ALA B 1 74 ? -6.184 10.305 19.859 1 97.5 74 ALA B N 1
ATOM 1540 C CA . ALA B 1 74 ? -5.07 9.484 20.344 1 97.5 74 ALA B CA 1
ATOM 1541 C C . ALA B 1 74 ? -4.27 8.906 19.172 1 97.5 74 ALA B C 1
ATOM 1543 O O . ALA B 1 74 ? -3.041 8.977 19.156 1 97.5 74 ALA B O 1
ATOM 1544 N N . SER B 1 75 ? -5.008 8.273 18.25 1 96.94 75 SER B N 1
ATOM 1545 C CA . SER B 1 75 ? -4.316 7.629 17.125 1 96.94 75 SER B CA 1
ATOM 1546 C C . SER B 1 75 ? -3.6 8.656 16.266 1 96.94 75 SER B C 1
ATOM 1548 O O . SER B 1 75 ? -2.498 8.398 15.766 1 96.94 75 SER B O 1
ATOM 1550 N N . ALA B 1 76 ? -4.219 9.836 16.031 1 96.44 76 ALA B N 1
ATOM 1551 C CA . ALA B 1 76 ? -3.574 10.891 15.242 1 96.44 76 ALA B CA 1
ATOM 1552 C C . ALA B 1 76 ? -2.232 11.281 15.859 1 96.44 76 ALA B C 1
ATOM 1554 O O . ALA B 1 76 ? -1.224 11.375 15.148 1 96.44 76 ALA B O 1
ATOM 1555 N N . LEU B 1 77 ? -2.236 11.453 17.156 1 95.5 77 LEU B N 1
ATOM 1556 C CA . LEU B 1 77 ? -1.049 11.945 17.844 1 95.5 77 LEU B CA 1
ATOM 1557 C C . LEU B 1 77 ? -0.036 10.828 18.062 1 95.5 77 LEU B C 1
ATOM 1559 O O . LEU B 1 77 ? 1.174 11.055 17.984 1 95.5 77 LEU B O 1
ATOM 1563 N N . GLN B 1 78 ? -0.471 9.742 18.281 1 95.12 78 GLN B N 1
ATOM 1564 C CA . GLN B 1 78 ? 0.425 8.68 18.703 1 95.12 78 GLN B CA 1
ATOM 1565 C C . GLN B 1 78 ? 0.88 7.824 17.531 1 95.12 78 GLN B C 1
ATOM 1567 O O . GLN B 1 78 ? 1.929 7.18 17.594 1 95.12 78 GLN B O 1
ATOM 1572 N N . SER B 1 79 ? 0.13 7.758 16.453 1 94.75 79 SER B N 1
ATOM 1573 C CA . SER B 1 79 ? 0.44 6.824 15.383 1 94.75 79 SER B CA 1
ATOM 1574 C C . SER B 1 79 ? 0.476 7.531 14.031 1 94.75 79 SER B C 1
ATOM 1576 O O . SER B 1 79 ? 1.441 7.391 13.273 1 94.75 79 SER B O 1
ATOM 1578 N N . HIS B 1 80 ? -0.503 8.273 13.586 1 95.25 80 HIS B N 1
ATOM 1579 C CA . HIS B 1 80 ? -0.626 8.742 12.211 1 95.25 80 HIS B CA 1
ATOM 1580 C C . HIS B 1 80 ? 0.323 9.906 11.938 1 95.25 80 HIS B C 1
ATOM 1582 O O . HIS B 1 80 ? 1.104 9.867 10.984 1 95.25 80 HIS B O 1
ATOM 1588 N N . CYS B 1 81 ? 0.298 10.922 12.797 1 93.56 81 CYS B N 1
ATOM 1589 C CA . CYS B 1 81 ? 1.104 12.109 12.539 1 93.56 81 CYS B CA 1
ATOM 1590 C C . CYS B 1 81 ? 2.592 11.781 12.586 1 93.56 81 CYS B C 1
ATOM 1592 O O . CYS B 1 81 ? 3.34 12.148 11.68 1 93.56 81 CYS B O 1
ATOM 1594 N N . PRO B 1 82 ? 3.061 11.039 13.617 1 93.88 82 PRO B N 1
ATOM 1595 C CA . PRO B 1 82 ? 4.469 10.633 13.633 1 93.88 82 PRO B CA 1
ATOM 1596 C C . PRO B 1 82 ? 4.875 9.875 12.375 1 93.88 82 PRO B C 1
ATOM 1598 O O . PRO B 1 82 ? 5.945 10.125 11.812 1 93.88 82 PRO B O 1
ATOM 1601 N N . LYS B 1 83 ? 4.031 8.898 11.875 1 95.31 83 LYS B N 1
ATOM 1602 C CA . LYS B 1 83 ? 4.363 8.117 10.68 1 95.31 83 LYS B CA 1
ATOM 1603 C C . LYS B 1 83 ? 4.441 9.016 9.445 1 95.31 83 LYS B C 1
ATOM 1605 O O . LYS B 1 83 ? 5.352 8.875 8.633 1 95.31 83 LYS B O 1
ATOM 1610 N N . LEU B 1 84 ? 3.516 9.93 9.289 1 97 84 LEU B N 1
ATOM 1611 C CA . LEU B 1 84 ? 3.537 10.859 8.164 1 97 84 LEU B CA 1
ATOM 1612 C C . LEU B 1 84 ? 4.777 11.742 8.219 1 97 84 LEU B C 1
ATOM 1614 O O . LEU B 1 84 ? 5.395 12.016 7.184 1 97 84 LEU B O 1
ATOM 1618 N N . ALA B 1 85 ? 5.129 12.164 9.438 1 95.5 85 ALA B N 1
ATOM 1619 C CA . ALA B 1 85 ? 6.305 13.016 9.609 1 95.5 85 ALA B CA 1
ATOM 1620 C C . ALA B 1 85 ? 7.586 12.242 9.336 1 95.5 85 ALA B C 1
ATOM 1622 O O . ALA B 1 85 ? 8.5 12.75 8.68 1 95.5 85 ALA B O 1
ATOM 1623 N N . GLU B 1 86 ? 7.703 11 9.82 1 95.19 86 GLU B N 1
ATOM 1624 C CA . GLU B 1 86 ? 8.859 10.141 9.602 1 95.19 86 GLU B CA 1
ATOM 1625 C C . GLU B 1 86 ? 9.117 9.914 8.117 1 95.19 86 GLU B C 1
ATOM 1627 O O . GLU B 1 86 ? 10.266 9.82 7.688 1 95.19 86 GLU B O 1
ATOM 1632 N N . SER B 1 87 ? 8.047 9.852 7.359 1 95.62 87 SER B N 1
ATOM 1633 C CA . SER B 1 87 ? 8.156 9.602 5.926 1 95.62 87 SER B CA 1
ATOM 1634 C C . SER B 1 87 ? 8.32 10.898 5.145 1 95.62 87 SER B C 1
ATOM 1636 O O . SER B 1 87 ? 8.227 10.906 3.914 1 95.62 87 SER B O 1
ATOM 1638 N N . GLN B 1 88 ? 8.453 11.992 5.871 1 94.56 88 GLN B N 1
ATOM 1639 C CA . GLN B 1 88 ? 8.727 13.305 5.289 1 94.56 88 GLN B CA 1
ATOM 1640 C C . GLN B 1 88 ? 7.555 13.781 4.434 1 94.56 88 GLN B C 1
ATOM 1642 O O . GLN B 1 88 ? 7.75 14.359 3.365 1 94.56 88 GLN B O 1
ATOM 1647 N N . LEU B 1 89 ? 6.414 13.469 4.887 1 97.69 89 LEU B N 1
ATOM 1648 C CA . LEU B 1 89 ? 5.199 13.883 4.191 1 97.69 89 LEU B CA 1
ATOM 1649 C C . LEU B 1 89 ? 4.617 15.148 4.816 1 97.69 89 LEU B C 1
ATOM 1651 O O . LEU B 1 89 ? 3.914 15.906 4.148 1 97.69 89 LEU B O 1
ATOM 1655 N N . VAL B 1 90 ? 4.875 15.336 6.117 1 97.75 90 VAL B N 1
ATOM 1656 C CA . VAL B 1 90 ? 4.445 16.516 6.855 1 97.75 90 VAL B CA 1
ATOM 1657 C C . VAL B 1 90 ? 5.523 16.938 7.852 1 97.75 90 VAL B C 1
ATOM 1659 O O . VAL B 1 90 ? 6.441 16.156 8.141 1 97.75 90 VAL B O 1
ATOM 1662 N N . GLU B 1 91 ? 5.441 18.141 8.234 1 96.94 91 GLU B N 1
ATOM 1663 C CA . GLU B 1 91 ? 6.133 18.578 9.438 1 96.94 91 GLU B CA 1
ATOM 1664 C C . GLU B 1 91 ? 5.164 18.75 10.602 1 96.94 91 GLU B C 1
ATOM 1666 O O . GLU B 1 91 ? 4.105 19.375 10.453 1 96.94 91 GLU B O 1
ATOM 1671 N N . TYR B 1 92 ? 5.512 18.094 11.703 1 95.69 92 TYR B N 1
ATOM 1672 C CA . TYR B 1 92 ? 4.641 18.156 12.875 1 95.69 92 TYR B CA 1
ATOM 1673 C C . TYR B 1 92 ? 5.246 19.047 13.953 1 95.69 92 TYR B C 1
ATOM 1675 O O . TYR B 1 92 ? 6.418 18.891 14.312 1 95.69 92 TYR B O 1
ATOM 1683 N N . ASP B 1 93 ? 4.469 20.016 14.461 1 94.31 93 ASP B N 1
ATOM 1684 C CA . ASP B 1 93 ? 4.824 20.859 15.586 1 94.31 93 ASP B CA 1
ATOM 1685 C C . ASP B 1 93 ? 4.094 20.422 16.859 1 94.31 93 ASP B C 1
ATOM 1687 O O . ASP B 1 93 ? 2.891 20.641 17 1 94.31 93 ASP B O 1
ATOM 1691 N N . GLY B 1 94 ? 4.836 19.828 17.797 1 91.44 94 GLY B N 1
ATOM 1692 C CA . GLY B 1 94 ? 4.266 19.281 19.016 1 91.44 94 GLY B CA 1
ATOM 1693 C C . GLY B 1 94 ? 3.711 20.344 19.938 1 91.44 94 GLY B C 1
ATOM 1694 O O . GLY B 1 94 ? 2.861 20.047 20.781 1 91.44 94 GLY B O 1
ATOM 1695 N N . ARG B 1 95 ? 4.223 21.547 19.875 1 94.44 95 ARG B N 1
ATOM 1696 C CA . ARG B 1 95 ? 3.73 22.625 20.734 1 94.44 95 ARG B CA 1
ATOM 1697 C C . ARG B 1 95 ? 2.361 23.094 20.266 1 94.44 95 ARG B C 1
ATOM 1699 O O . ARG B 1 95 ? 1.404 23.109 21.047 1 94.44 95 ARG B O 1
ATOM 1706 N N . SER B 1 96 ? 2.252 23.422 19.016 1 94.06 96 SER B N 1
ATOM 1707 C CA . SER B 1 96 ? 0.998 23.938 18.453 1 94.06 96 SER B CA 1
ATOM 1708 C C . SER B 1 96 ? 0.075 22.781 18.047 1 94.06 96 SER B C 1
ATOM 1710 O O . SER B 1 96 ? -1.103 23 17.766 1 94.06 96 SER B O 1
ATOM 1712 N N . LYS B 1 97 ? 0.644 21.531 18.047 1 96.06 97 LYS B N 1
ATOM 1713 C CA . LYS B 1 97 ? -0.093 20.359 17.578 1 96.06 97 LYS B CA 1
ATOM 1714 C C . LYS B 1 97 ? -0.667 20.578 16.188 1 96.06 97 LYS B C 1
ATOM 1716 O O . LYS B 1 97 ? -1.864 20.375 15.969 1 96.06 97 LYS B O 1
ATOM 1721 N N . ALA B 1 98 ? 0.109 20.984 15.305 1 97.81 98 ALA B N 1
ATOM 1722 C CA . ALA B 1 98 ? -0.275 21.234 13.922 1 97.81 98 ALA B CA 1
ATOM 1723 C C . ALA B 1 98 ? 0.696 20.578 12.945 1 97.81 98 ALA B C 1
ATOM 1725 O O . ALA B 1 98 ? 1.844 20.297 13.305 1 97.81 98 ALA B O 1
ATOM 1726 N N . VAL B 1 99 ? 0.195 20.359 11.727 1 97.94 99 VAL B N 1
ATOM 1727 C CA . VAL B 1 99 ? 1.021 19.719 10.711 1 97.94 99 VAL B CA 1
ATOM 1728 C C . VAL B 1 99 ? 1.112 20.594 9.469 1 97.94 99 VAL B C 1
ATOM 1730 O O . VAL B 1 99 ? 0.129 21.234 9.078 1 97.94 99 VAL B O 1
ATOM 1733 N N . LEU B 1 100 ? 2.311 20.734 9.016 1 98.19 100 LEU B N 1
ATOM 1734 C CA . LEU B 1 100 ? 2.553 21.422 7.754 1 98.19 100 LEU B CA 1
ATOM 1735 C C . LEU B 1 100 ? 2.691 20.422 6.609 1 98.19 100 LEU B C 1
ATOM 1737 O O . LEU B 1 100 ? 3.506 19.5 6.68 1 98.19 100 LEU B O 1
ATOM 1741 N N . VAL B 1 101 ? 1.854 20.625 5.629 1 97.88 101 VAL B N 1
ATOM 1742 C CA . VAL B 1 101 ? 1.851 19.734 4.465 1 97.88 101 VAL B CA 1
ATOM 1743 C C . VAL B 1 101 ? 3.074 20.016 3.598 1 97.88 101 VAL B C 1
ATOM 1745 O O . VAL B 1 101 ? 3.363 21.172 3.279 1 97.88 101 VAL B O 1
ATOM 1748 N N . LEU B 1 102 ? 3.779 18.969 3.283 1 96.75 102 LEU B N 1
ATOM 1749 C CA . LEU B 1 102 ? 4.934 19.094 2.402 1 96.75 102 LEU B CA 1
ATOM 1750 C C . LEU B 1 102 ? 4.57 18.703 0.973 1 96.75 102 LEU B C 1
ATOM 1752 O O . LEU B 1 102 ? 3.57 18.031 0.746 1 96.75 102 LEU B O 1
ATOM 1756 N N . PRO B 1 103 ? 5.352 19.141 -0.014 1 94.69 103 PRO B N 1
ATOM 1757 C CA . PRO B 1 103 ? 5.074 18.812 -1.414 1 94.69 103 PRO B CA 1
ATOM 1758 C C . PRO B 1 103 ? 4.988 17.312 -1.66 1 94.69 103 PRO B C 1
ATOM 1760 O O . PRO B 1 103 ? 4.234 16.859 -2.527 1 94.69 103 PRO B O 1
ATOM 1763 N N . SER B 1 104 ? 5.754 16.547 -0.922 1 95.5 104 SER B N 1
ATOM 1764 C CA . SER B 1 104 ? 5.773 15.094 -1.076 1 95.5 104 SER B CA 1
ATOM 1765 C C . SER B 1 104 ? 4.406 14.484 -0.781 1 95.5 104 SER B C 1
ATOM 1767 O O . SER B 1 104 ? 4.039 13.461 -1.359 1 95.5 104 SER B O 1
ATOM 1769 N N . LEU B 1 105 ? 3.66 15.07 0.085 1 97.69 105 LEU B N 1
ATOM 1770 C CA . LEU B 1 105 ? 2.332 14.547 0.391 1 97.69 105 LEU B CA 1
ATOM 1771 C C . LEU B 1 105 ? 1.402 14.688 -0.809 1 97.69 105 LEU B C 1
ATOM 1773 O O . LEU B 1 105 ? 0.586 13.805 -1.076 1 97.69 105 LEU B O 1
ATOM 1777 N N . HIS B 1 106 ? 1.507 15.805 -1.464 1 96.94 106 HIS B N 1
ATOM 1778 C CA . HIS B 1 106 ? 0.711 15.984 -2.672 1 96.94 106 HIS B CA 1
ATOM 1779 C C . HIS B 1 106 ? 1.06 14.945 -3.727 1 96.94 106 HIS B C 1
ATOM 1781 O O . HIS B 1 106 ? 0.17 14.406 -4.387 1 96.94 106 HIS B O 1
ATOM 1787 N N . ARG B 1 107 ? 2.305 14.688 -3.84 1 95.94 107 ARG B N 1
ATOM 1788 C CA . ARG B 1 107 ? 2.734 13.672 -4.793 1 95.94 107 ARG B CA 1
ATOM 1789 C C . ARG B 1 107 ? 2.176 12.305 -4.422 1 95.94 107 ARG B C 1
ATOM 1791 O O . ARG B 1 107 ? 1.697 11.562 -5.289 1 95.94 107 ARG B O 1
ATOM 1798 N N . LEU B 1 108 ? 2.279 11.977 -3.152 1 97.88 108 LEU B N 1
ATOM 1799 C CA . LEU B 1 108 ? 1.748 10.695 -2.697 1 97.88 108 LEU B CA 1
ATOM 1800 C C . LEU B 1 108 ? 0.246 10.609 -2.949 1 97.88 108 LEU B C 1
ATOM 1802 O O . LEU B 1 108 ? -0.252 9.578 -3.404 1 97.88 108 LEU B O 1
ATOM 1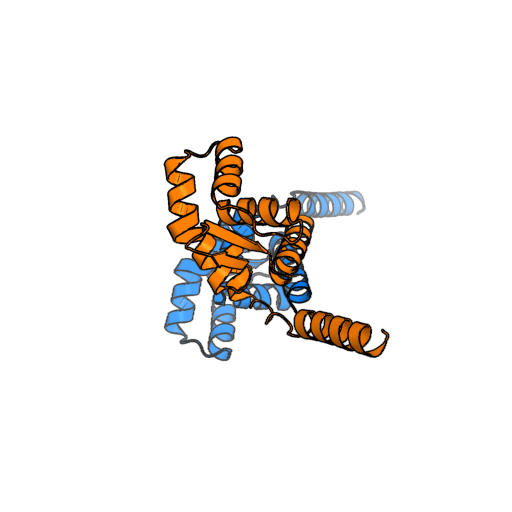806 N N . TYR B 1 109 ? -0.458 11.68 -2.664 1 98 109 TYR B N 1
ATOM 1807 C CA . TYR B 1 109 ? -1.901 11.711 -2.871 1 98 109 TYR B CA 1
ATOM 1808 C C . TYR B 1 109 ? -2.246 11.516 -4.344 1 98 109 TYR B C 1
ATOM 1810 O O . TYR B 1 109 ? -3.168 10.766 -4.676 1 98 109 TYR B O 1
ATOM 1818 N N . ASP B 1 110 ? -1.481 12.172 -5.188 1 96.75 110 ASP B N 1
ATOM 1819 C CA . ASP B 1 110 ? -1.715 12.023 -6.621 1 96.75 110 ASP B CA 1
ATOM 1820 C C . ASP B 1 110 ? -1.476 10.586 -7.07 1 96.75 110 ASP B C 1
ATOM 1822 O O . ASP B 1 110 ? -2.248 10.039 -7.859 1 96.75 110 ASP B O 1
ATOM 1826 N N . ALA B 1 111 ? -0.417 10.016 -6.582 1 97.56 111 ALA B N 1
ATOM 1827 C CA . ALA B 1 111 ? -0.109 8.617 -6.891 1 97.56 111 ALA B CA 1
ATOM 1828 C C . ALA B 1 111 ? -1.207 7.691 -6.383 1 97.56 111 ALA B C 1
ATOM 1830 O O . ALA B 1 111 ? -1.618 6.762 -7.09 1 97.56 111 ALA B O 1
ATOM 1831 N N . HIS B 1 112 ? -1.646 7.918 -5.18 1 98.06 112 HIS B N 1
ATOM 1832 C CA . HIS B 1 112 ? -2.738 7.16 -4.582 1 98.06 112 HIS B CA 1
ATOM 1833 C C . HIS B 1 112 ? -4.004 7.258 -5.422 1 98.06 112 HIS B C 1
ATOM 1835 O O . HIS B 1 112 ? -4.672 6.25 -5.664 1 98.06 112 HIS B O 1
ATOM 1841 N N . ASP B 1 113 ? -4.32 8.484 -5.844 1 96.5 113 ASP B N 1
ATOM 1842 C CA . ASP B 1 113 ? -5.504 8.719 -6.66 1 96.5 113 ASP B CA 1
ATOM 1843 C C . ASP B 1 113 ? -5.414 7.965 -7.984 1 96.5 113 ASP B C 1
ATOM 1845 O O . ASP B 1 113 ? -6.371 7.312 -8.406 1 96.5 113 ASP B O 1
ATOM 1849 N N . ALA B 1 114 ? -4.301 8.008 -8.625 1 95.69 114 ALA B N 1
ATOM 1850 C CA . ALA B 1 114 ? -4.09 7.285 -9.875 1 95.69 114 ALA B CA 1
ATOM 1851 C C . ALA B 1 114 ? -4.184 5.777 -9.656 1 95.69 114 ALA B C 1
ATOM 1853 O O . ALA B 1 114 ? -4.773 5.062 -10.469 1 95.69 114 ALA B O 1
ATOM 1854 N N . PHE B 1 115 ? -3.594 5.336 -8.562 1 97.69 115 PHE B N 1
ATOM 1855 C CA . PHE B 1 115 ? -3.574 3.92 -8.211 1 97.69 115 PHE B CA 1
ATOM 1856 C C . PHE B 1 115 ? -4.992 3.385 -8.039 1 97.69 115 PHE B C 1
ATOM 1858 O O . PHE B 1 115 ? -5.344 2.355 -8.617 1 97.69 115 PHE B O 1
ATOM 1865 N N . THR B 1 116 ? -5.789 4.078 -7.336 1 95.88 116 THR B N 1
ATOM 1866 C CA . THR B 1 116 ? -7.164 3.656 -7.086 1 95.88 116 THR B CA 1
ATOM 1867 C C . THR B 1 116 ? -7.984 3.699 -8.375 1 95.88 116 THR B C 1
ATOM 1869 O O . THR B 1 116 ? -8.875 2.871 -8.578 1 95.88 116 THR B O 1
ATOM 1872 N N . GLY B 1 117 ? -7.715 4.695 -9.188 1 93.75 117 GLY B N 1
ATOM 1873 C CA . GLY B 1 117 ? -8.383 4.766 -10.477 1 93.75 117 GLY B CA 1
ATOM 1874 C C . GLY B 1 117 ? -8.094 3.566 -11.367 1 93.75 117 GLY B C 1
ATOM 1875 O O . GLY B 1 117 ? -8.969 3.111 -12.102 1 93.75 117 GLY B O 1
ATOM 1876 N N . GLU B 1 118 ? -6.883 3.043 -11.312 1 91.12 118 GLU B N 1
ATOM 1877 C CA . GLU B 1 118 ? -6.473 1.907 -12.133 1 91.12 118 GLU B CA 1
ATOM 1878 C C . GLU B 1 118 ? -7.133 0.616 -11.656 1 91.12 118 GLU B C 1
ATOM 1880 O O . GLU B 1 118 ? -7.352 -0.301 -12.453 1 91.12 118 GLU B O 1
ATOM 1885 N N . LEU B 1 119 ? -7.297 0.454 -10.32 1 92.06 119 LEU B N 1
ATOM 1886 C CA . LEU B 1 119 ? -7.895 -0.757 -9.773 1 92.06 119 LEU B CA 1
ATOM 1887 C C . LEU B 1 119 ? -9.359 -0.869 -10.172 1 92.06 119 LEU B C 1
ATOM 1889 O O . LEU B 1 119 ? -9.914 -1.97 -10.227 1 92.06 119 LEU B O 1
ATOM 1893 N N . GLY B 1 120 ? -10.133 0.342 -10.289 1 78.56 120 GLY B N 1
ATOM 1894 C CA . GLY B 1 120 ? -11.539 0.364 -10.664 1 78.56 120 GLY B CA 1
ATOM 1895 C C . GLY B 1 120 ? -11.766 0.229 -12.156 1 78.56 120 GLY B C 1
ATOM 1896 O O . GLY B 1 120 ? -12.43 -0.709 -12.609 1 78.56 120 GLY B O 1
#

Secondary structure (DSSP, 8-state):
-HHHHHHHHHHHHHHHHS---PPPHHHHHHHHT-HHHHHHHHHHHHT--SS-EEHHHHHHHHHHTT--HHHHHHHIIIIIHHHHHHTTSEEEETTTTEEEEPHHHHHHHHHHHHHHHHH-/-HHHHHHHHHHHHHHHHS---PPPHHHHHHHHTSHHHHHHHHHHHHT--SS-EEHHHHHHHHHHTT--HHHHHHHIIIIIHHHHHHTTSEEEETTTTEEEEPHHHHHHHHHHHHHHHHH-

Sequence (240 aa):
MELLNRLRDHLEQEREETASTPISTDDAYAVLANERRRRIIEYLVTNDTGDPIEVRAIVAHLVELGEDRNAAYASALQSHCPKLAESQLVEYDGRSKAVLVLPSLHRLYDAHDAFTGELGMELLNRLRDHLEQEREETASTPISTDDAYAVLANERRRRIIEYLVTNDTGDPIEVRAIVAHLVELGEDRNAAYASALQSHCPKLAESQLVEYDGRSKAVLVLPSLHRLYDAHDAFTGELG

Foldseek 3Di:
DVVVVVVVVVVVVCVVVCPQPAFDPVLLCVQVVDPLSLLLLVVCVVPAPQDWAALQVSLVSVVVVPDDSVVSSCCVVPPNVVSCVVRVQWDADPVRRTIGGDPNSVVSNVVVVVVVVVVD/DVVVVVVVVVVVVCVVPCPQPAFDPVLLCVQVVDPLSLLLLVVCVVPAPQDWAALQVSLVSVVVVPDDSVVSSCCVVPPRVVSCVVRVQWDADPVRRTIGGDPNSVVSNVVVVVVVVVVD

InterPro domains:
  IPR036388 Winged helix-like DNA-binding domain superfamily [G3DSA:1.10.10.10] (19-116)
  IPR055768 Domain of unknown function DUF7344 [PF24035] (30-99)

Radius of gyration: 22.51 Å; Cα contacts (8 Å, |Δi|>4): 286; chains: 2; bounding box: 41×75×59 Å

pLDDT: mean 89.77, std 15.3, range [45.34, 98.75]

Organism: Haloferax mediterranei (strain ATCC 33500 / DSM 1411 / JCM 8866 / NBRC 14739 / NCIMB 2177 / R-4) (NCBI:txid523841)